Protein AF-A0A524P7J5-F1 (afdb_monomer)

Mean predicted aligned error: 4.95 Å

Sequence (327 aa):
MDSFTHIVVGIIVYGLIPVVKDPLLFYFAVFMASLPDLDVLLSPLQKKYHSYYLTHRGGSHSIVIGIPIAALFALPLWIFSHYNFLFLWGLGWSFYSLHLGLDLLTMSSIPFLYPFSHKEFKFKCERSVNVYLMVTSGLNFILFVILSALSESFFSFRWWYLVMTMLYGTYFLHRIVLKVWISKRLTPTQQFLPDLVPCAYGIYQNREVSHHREYSIHHKGLLFPSPLSPINQQIPMEGLEADLISIAIKRAQKYRFFQKWDAVIPYIVPLKDQNRIRVVLILCESLTPKYAYFYLGELNPESHQILYETDGFDLPSALSPSSSPNH

Secondary structure (DSSP, 8-state):
--HHHHHHHHHHHHHT-TT---HHHHHHHHHHHHGGGGGGGGHHHHHHH--GGGSTTSGGG-HHHHHHHHHHHHHHHHHHSSS-HHHHHHHHHHHHHHHHHHHHTBSS-B-TTTTT----B---SB-SS-HHHHHHHHHHHHHHHHHHHHSS-TTTTHHHHHHHHHHHHHHHHHHHHHHHHHHTT--TTEEEEE-SSTTEEEEEEEEEETTEEEEEEEEEESSS--SSPPEEEEEESSSHHHHHHHHHHHHHTTSTTTTT---EEEEEEEETTTTEEEEEEEEGGG--SS---EEEEEE-TTT--EEEEEEESS--GGG-GGG----

pLDDT: mean 92.12, std 9.86, range [36.53, 98.62]

Radius of gyration: 23.25 Å; Cα contacts (8 Å, |Δi|>4): 521; chains: 1; bounding box: 59×40×77 Å

Solvent-accessible surface area (backbone atoms only — not comparable to full-atom values): 17517 Å² total; per-residue (Å²): 84,45,68,44,43,33,34,44,52,29,50,32,60,51,66,64,43,89,87,61,92,49,69,70,59,49,53,48,30,30,47,30,14,38,48,49,68,56,36,58,78,37,42,68,56,19,70,74,65,72,39,64,57,41,36,71,56,23,44,60,36,9,59,60,45,33,52,61,52,17,43,62,63,19,48,62,53,29,76,78,44,92,56,57,51,68,57,43,21,51,46,24,32,51,25,33,42,50,33,47,56,54,30,34,36,9,48,43,56,26,21,43,53,27,92,86,33,83,63,61,43,55,62,42,35,33,42,40,72,32,66,57,55,37,51,53,23,43,52,51,45,52,50,49,52,54,51,45,73,75,38,99,47,80,74,75,49,52,66,56,32,52,52,48,46,53,50,55,48,50,50,54,49,49,29,46,50,50,44,56,60,49,54,76,71,49,54,96,48,41,44,76,37,45,40,72,50,88,61,31,32,31,42,36,36,55,43,84,52,100,63,29,35,39,32,36,39,42,51,44,34,80,86,48,83,46,89,51,76,68,49,75,42,78,42,49,67,65,60,71,69,30,52,54,49,52,53,46,54,66,55,40,49,75,40,79,64,54,62,56,54,84,57,66,44,72,44,80,46,79,44,93,87,67,76,34,38,34,39,37,37,36,36,56,89,50,58,54,94,82,32,28,37,35,38,42,35,32,26,32,78,86,76,70,44,74,78,45,77,53,70,48,51,76,59,58,78,91,71,48,82,87,68,64,75,87,123

Nearest PDB structures (foldseek):
  8chv-assembly1_C  TM=2.803E-01  e=5.790E-01  Homo sapiens
  2ret-assembly1_C  TM=4.103E-01  e=5.069E+00  Vibrio vulnificus
  7ktp-assembly1_D  TM=2.698E-01  e=3.939E+00  Homo sapiens

Structure (mmCIF, N/CA/C/O backbone):
data_AF-A0A524P7J5-F1
#
_entry.id   AF-A0A524P7J5-F1
#
loop_
_atom_site.group_PDB
_atom_site.id
_atom_site.type_symbol
_atom_site.label_atom_id
_atom_site.label_alt_id
_atom_site.label_comp_id
_atom_site.label_asym_id
_atom_site.label_entity_id
_atom_site.label_seq_id
_atom_site.pdbx_PDB_ins_code
_atom_site.Cartn_x
_atom_site.Cartn_y
_atom_site.Cartn_z
_atom_site.occupancy
_atom_site.B_iso_or_equiv
_atom_site.auth_seq_id
_atom_site.auth_comp_id
_atom_site.auth_asym_id
_atom_site.auth_atom_id
_atom_site.pdbx_PDB_model_num
ATOM 1 N N . MET A 1 1 ? 2.017 0.425 -3.060 1.00 92.81 1 MET A N 1
ATOM 2 C CA . MET A 1 1 ? 3.267 0.467 -2.283 1.00 92.81 1 MET A CA 1
ATOM 3 C C . MET A 1 1 ? 3.716 1.920 -2.327 1.00 92.81 1 MET A C 1
ATOM 5 O O . MET A 1 1 ? 2.888 2.766 -2.664 1.00 92.81 1 MET A O 1
ATOM 9 N N . ASP A 1 2 ? 4.935 2.265 -1.930 1.00 93.88 2 ASP A N 1
ATOM 10 C CA . ASP A 1 2 ? 5.477 3.583 -2.261 1.00 93.88 2 ASP A CA 1
ATOM 11 C C . ASP A 1 2 ? 6.031 3.590 -3.697 1.00 93.88 2 ASP A C 1
ATOM 13 O O . ASP A 1 2 ? 6.503 2.568 -4.204 1.00 93.88 2 ASP A O 1
ATOM 17 N N . SER A 1 3 ? 5.998 4.755 -4.342 1.00 95.00 3 SER A N 1
ATOM 18 C CA . SER A 1 3 ? 6.401 4.905 -5.742 1.00 95.00 3 SER A CA 1
ATOM 19 C C . SER A 1 3 ? 7.885 4.606 -5.984 1.00 95.00 3 SER A C 1
ATOM 21 O O . SER A 1 3 ? 8.228 4.102 -7.053 1.00 95.00 3 SER A O 1
ATOM 23 N N . PHE A 1 4 ? 8.776 4.839 -5.006 1.00 95.75 4 PHE A N 1
ATOM 24 C CA . PHE A 1 4 ? 10.199 4.510 -5.164 1.00 95.75 4 PHE A CA 1
ATOM 25 C C . PHE A 1 4 ? 10.409 3.009 -5.301 1.00 95.75 4 PHE A C 1
ATOM 27 O O . PHE A 1 4 ? 11.183 2.577 -6.153 1.00 95.75 4 PHE A O 1
ATOM 34 N N . THR A 1 5 ? 9.695 2.207 -4.514 1.00 97.31 5 THR A N 1
ATOM 35 C CA . THR A 1 5 ? 9.780 0.751 -4.628 1.00 97.31 5 THR A CA 1
ATOM 36 C C . THR A 1 5 ? 9.292 0.257 -5.985 1.00 97.31 5 THR A C 1
ATOM 38 O O . THR A 1 5 ? 9.959 -0.577 -6.597 1.00 97.31 5 THR A O 1
ATOM 41 N N . HIS A 1 6 ? 8.189 0.801 -6.509 1.00 97.56 6 HIS A N 1
ATOM 42 C CA . HIS A 1 6 ? 7.717 0.456 -7.856 1.00 97.56 6 HIS A CA 1
ATOM 43 C C . HIS A 1 6 ? 8.762 0.783 -8.933 1.00 97.56 6 HIS A C 1
ATOM 45 O O . HIS A 1 6 ? 9.054 -0.064 -9.780 1.00 97.56 6 HIS A O 1
ATOM 51 N N . ILE A 1 7 ? 9.374 1.970 -8.861 1.00 97.25 7 ILE A N 1
ATOM 52 C CA . ILE A 1 7 ? 10.440 2.394 -9.780 1.00 97.25 7 ILE A CA 1
ATOM 53 C C . ILE A 1 7 ? 11.632 1.438 -9.690 1.00 97.25 7 ILE A C 1
ATOM 55 O O . ILE A 1 7 ? 12.055 0.899 -10.709 1.00 97.25 7 ILE A O 1
ATOM 59 N N . VAL A 1 8 ? 12.157 1.184 -8.489 1.00 97.31 8 VAL A N 1
ATOM 60 C CA . VAL A 1 8 ? 13.347 0.340 -8.291 1.00 97.31 8 VAL A CA 1
ATOM 61 C C . VAL A 1 8 ? 13.102 -1.094 -8.747 1.00 97.31 8 VAL A C 1
ATOM 63 O O . VAL A 1 8 ? 13.943 -1.655 -9.447 1.00 97.31 8 VAL A O 1
ATOM 66 N N . VAL A 1 9 ? 11.951 -1.686 -8.422 1.00 97.75 9 VAL A N 1
ATOM 67 C CA . VAL A 1 9 ? 11.612 -3.035 -8.900 1.00 97.75 9 VAL A CA 1
ATOM 68 C C . VAL A 1 9 ? 11.478 -3.052 -10.424 1.00 97.75 9 VAL A C 1
ATOM 70 O O . VAL A 1 9 ? 11.974 -3.983 -11.053 1.00 97.75 9 VAL A O 1
ATOM 73 N N . GLY A 1 10 ? 10.912 -2.007 -11.038 1.00 97.19 10 GLY A N 1
ATOM 74 C CA . GLY A 1 10 ? 10.929 -1.837 -12.492 1.00 97.19 10 GLY A CA 1
ATOM 75 C C . GLY A 1 10 ? 12.354 -1.821 -13.059 1.00 97.19 10 GLY A C 1
ATOM 76 O O . GLY A 1 10 ? 12.682 -2.608 -13.944 1.00 97.19 10 GLY A O 1
ATOM 77 N N . ILE A 1 11 ? 13.244 -0.999 -12.499 1.00 95.81 11 ILE A N 1
ATOM 78 C CA . ILE A 1 11 ? 14.655 -0.928 -12.912 1.00 95.81 11 ILE A CA 1
ATOM 79 C C . ILE A 1 11 ? 15.316 -2.310 -12.856 1.00 95.81 11 ILE A C 1
ATOM 81 O O . ILE A 1 11 ? 15.967 -2.728 -13.814 1.00 95.81 11 ILE A O 1
AT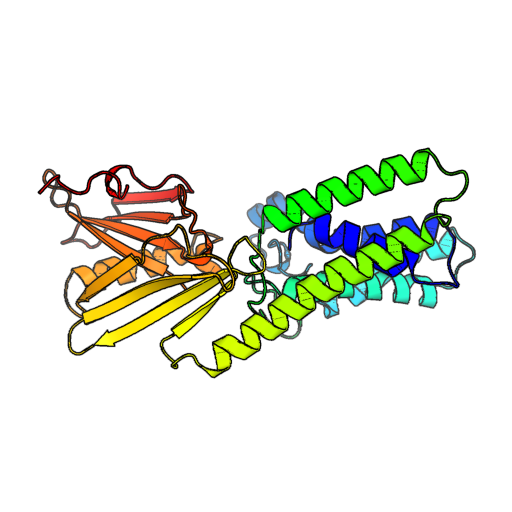OM 85 N N . ILE A 1 12 ? 15.122 -3.031 -11.749 1.00 95.56 12 ILE A N 1
ATOM 86 C CA . ILE A 1 12 ? 15.691 -4.363 -11.531 1.00 95.56 12 ILE A CA 1
ATOM 87 C C . ILE A 1 12 ? 15.160 -5.357 -12.565 1.00 95.56 12 ILE A C 1
ATOM 89 O O . ILE A 1 12 ? 15.951 -6.027 -13.229 1.00 95.56 12 ILE A O 1
ATOM 93 N N . VAL A 1 13 ? 13.835 -5.446 -12.722 1.00 95.31 13 VAL A N 1
ATOM 94 C CA . VAL A 1 13 ? 13.199 -6.399 -13.642 1.00 95.31 13 VAL A CA 1
ATOM 95 C C . VAL A 1 13 ? 13.636 -6.131 -15.078 1.00 95.31 13 VAL A C 1
ATOM 97 O O . VAL A 1 13 ? 13.975 -7.077 -15.782 1.00 95.31 13 VAL A O 1
ATOM 100 N N . TYR A 1 14 ? 13.701 -4.866 -15.502 1.00 94.88 14 TYR A N 1
ATOM 101 C CA . TYR A 1 14 ? 14.182 -4.524 -16.839 1.00 94.88 14 TYR A CA 1
ATOM 102 C C . TYR A 1 14 ? 15.662 -4.877 -17.021 1.00 94.88 14 TYR A C 1
ATOM 104 O O . TYR A 1 14 ? 16.027 -5.497 -18.016 1.00 94.88 14 TYR A O 1
ATOM 112 N N . GLY A 1 15 ? 16.514 -4.532 -16.050 1.00 91.50 15 GLY A N 1
ATOM 113 C CA . GLY A 1 15 ? 17.955 -4.802 -16.100 1.00 91.50 15 GLY A CA 1
ATOM 114 C C . GLY A 1 15 ? 18.314 -6.291 -16.177 1.00 91.50 15 GLY A C 1
ATOM 115 O O . GLY A 1 15 ? 19.411 -6.640 -16.619 1.00 91.50 15 GLY A O 1
ATOM 116 N N . LEU A 1 16 ? 17.393 -7.177 -15.785 1.00 90.00 16 LEU A N 1
ATOM 117 C CA . LEU A 1 16 ? 17.530 -8.626 -15.928 1.00 90.00 16 LEU A CA 1
ATOM 118 C C . LEU A 1 16 ? 17.148 -9.160 -17.314 1.00 90.00 16 LEU A C 1
ATOM 120 O O . LEU A 1 16 ? 17.477 -10.311 -17.603 1.00 90.00 16 LEU A O 1
ATOM 124 N N . ILE A 1 17 ? 16.484 -8.376 -18.170 1.00 90.00 17 ILE A N 1
ATOM 125 C CA . ILE A 1 17 ? 16.096 -8.800 -19.520 1.00 90.00 17 ILE A CA 1
ATOM 126 C C . ILE A 1 17 ? 17.354 -8.785 -20.408 1.00 90.00 17 ILE A C 1
ATOM 128 O O . ILE A 1 17 ? 17.845 -7.718 -20.774 1.00 90.00 17 ILE A O 1
ATOM 132 N N . PRO A 1 18 ? 17.901 -9.951 -20.801 1.00 75.94 18 PRO A N 1
ATOM 133 C CA . PRO A 1 18 ? 19.219 -10.013 -21.437 1.00 75.94 18 PRO A CA 1
ATOM 134 C C . PRO A 1 18 ? 19.224 -9.481 -22.876 1.00 75.94 18 PRO A C 1
ATOM 136 O O . PRO A 1 18 ? 20.284 -9.140 -23.398 1.00 75.94 18 PRO A O 1
ATOM 139 N N . VAL A 1 19 ? 18.052 -9.429 -23.512 1.00 68.44 19 VAL A N 1
ATOM 140 C CA . VAL A 1 19 ? 17.885 -9.163 -24.948 1.00 68.44 19 VAL A CA 1
ATOM 141 C C . VAL A 1 19 ? 17.764 -7.666 -25.253 1.00 68.44 19 VAL A C 1
ATOM 143 O O . VAL A 1 19 ? 17.952 -7.257 -26.393 1.00 68.44 19 VAL A O 1
ATOM 146 N N . VAL A 1 20 ? 17.478 -6.828 -24.252 1.00 70.31 20 VAL A N 1
ATOM 147 C CA . VAL A 1 20 ? 17.031 -5.452 -24.486 1.00 70.31 20 VAL A CA 1
ATOM 148 C C . VAL A 1 20 ? 17.901 -4.473 -23.706 1.00 70.31 20 VAL A C 1
ATOM 150 O O . VAL A 1 20 ? 17.670 -4.195 -22.533 1.00 70.31 20 VAL A O 1
ATOM 153 N N . LYS A 1 21 ? 18.935 -3.956 -24.374 1.00 81.06 21 LYS A N 1
ATOM 154 C CA . LYS A 1 21 ? 19.868 -2.970 -23.814 1.00 81.06 21 LYS A CA 1
ATOM 155 C C . LYS A 1 21 ? 19.714 -1.588 -24.451 1.00 81.06 21 LYS A C 1
ATOM 157 O O . LYS A 1 21 ? 20.699 -0.941 -24.791 1.00 81.06 21 LYS A O 1
ATOM 162 N N . ASP A 1 22 ? 18.471 -1.152 -24.630 1.00 89.88 22 ASP A N 1
ATOM 163 C CA . ASP A 1 22 ? 18.150 0.165 -25.181 1.00 89.88 22 ASP A CA 1
ATOM 164 C C . ASP A 1 22 ? 17.658 1.114 -24.065 1.00 89.88 22 ASP A C 1
ATOM 166 O O . ASP A 1 22 ? 16.745 0.737 -23.315 1.00 89.88 22 ASP A O 1
ATOM 170 N N . PRO A 1 23 ? 18.237 2.324 -23.925 1.00 91.12 23 PRO A N 1
ATOM 171 C CA . PRO A 1 23 ? 17.775 3.339 -22.977 1.00 91.12 23 PRO A CA 1
ATOM 172 C C . PRO A 1 23 ? 16.308 3.760 -23.156 1.00 91.12 23 PRO A C 1
ATOM 174 O O . PRO A 1 23 ? 15.609 3.945 -22.164 1.00 91.12 23 PRO A O 1
ATOM 177 N N . LEU A 1 24 ? 15.810 3.883 -24.391 1.00 94.19 24 LEU A N 1
ATOM 178 C CA . LEU A 1 24 ? 14.419 4.244 -24.685 1.00 94.19 24 LEU A CA 1
ATOM 179 C C . LEU A 1 24 ? 13.453 3.241 -24.054 1.00 94.19 24 LEU A C 1
ATOM 181 O O . LEU A 1 24 ? 12.499 3.621 -23.377 1.00 94.19 24 LEU A O 1
ATOM 185 N N . LEU A 1 25 ? 13.730 1.954 -24.256 1.00 95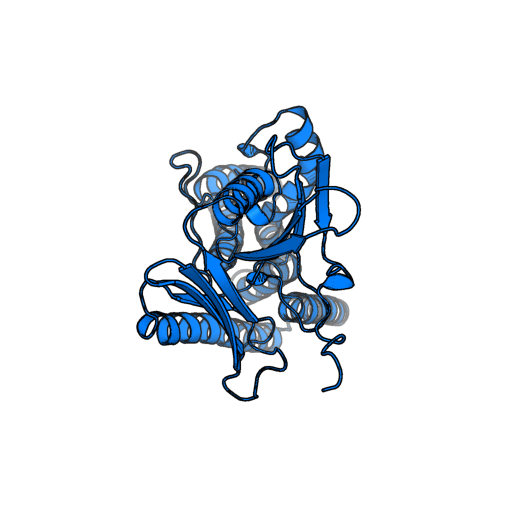.88 25 LEU A N 1
ATOM 186 C CA . LEU A 1 25 ? 12.921 0.863 -23.727 1.00 95.88 25 LEU A CA 1
ATOM 187 C C . LEU A 1 25 ? 13.034 0.758 -22.202 1.00 95.88 25 LEU A C 1
ATOM 189 O O . LEU A 1 25 ? 12.035 0.467 -21.545 1.00 95.88 25 LEU A O 1
ATOM 193 N N . PHE A 1 26 ? 14.205 1.071 -21.637 1.00 94.75 26 PHE A N 1
ATOM 194 C CA . PHE A 1 26 ? 14.391 1.168 -20.190 1.00 94.75 26 PHE A CA 1
ATOM 195 C C . PHE A 1 26 ? 13.498 2.261 -19.592 1.00 94.75 26 PHE A C 1
ATOM 197 O O . PHE A 1 26 ? 12.714 1.991 -18.681 1.00 94.75 26 PHE A O 1
ATOM 204 N N . TYR A 1 27 ? 13.583 3.488 -20.116 1.00 95.69 27 TYR A N 1
ATOM 205 C CA . TYR A 1 27 ? 12.796 4.609 -19.604 1.00 95.69 27 TYR A CA 1
ATOM 206 C C . TYR A 1 27 ? 11.304 4.367 -19.780 1.00 95.69 27 TYR A C 1
ATOM 208 O O . TYR A 1 27 ? 10.533 4.648 -18.866 1.00 95.69 27 TYR A O 1
ATOM 216 N N . PHE A 1 28 ? 10.898 3.792 -20.912 1.00 97.50 28 PHE A N 1
ATOM 217 C CA . PHE A 1 28 ? 9.514 3.404 -21.139 1.00 97.50 28 PHE A CA 1
ATOM 218 C C . PHE A 1 28 ? 9.032 2.367 -20.116 1.00 97.50 28 PHE A C 1
ATOM 220 O O . PHE A 1 28 ? 7.978 2.551 -19.515 1.00 97.50 28 PHE A O 1
ATOM 227 N N . ALA A 1 29 ? 9.809 1.314 -19.854 1.00 97.25 29 ALA A N 1
ATOM 228 C CA . ALA A 1 29 ? 9.457 0.287 -18.879 1.00 97.25 29 ALA A CA 1
ATOM 229 C C . ALA A 1 29 ? 9.329 0.857 -17.454 1.00 97.25 29 ALA A C 1
ATOM 231 O O . ALA A 1 29 ? 8.325 0.627 -16.778 1.00 97.25 29 ALA A O 1
ATOM 232 N N . VAL A 1 30 ? 10.302 1.661 -17.009 1.00 96.88 30 VAL A N 1
ATOM 233 C CA . VAL A 1 30 ? 10.263 2.316 -15.689 1.00 96.88 30 VAL A CA 1
ATOM 234 C C . VAL A 1 30 ? 9.099 3.297 -15.588 1.00 96.88 30 VAL A C 1
ATOM 236 O O . VAL A 1 30 ? 8.383 3.294 -14.586 1.00 96.88 30 VAL A O 1
ATOM 239 N N . PHE A 1 31 ? 8.858 4.090 -16.635 1.00 98.00 31 PHE A N 1
ATOM 240 C CA . PHE A 1 31 ? 7.704 4.980 -16.708 1.00 98.00 31 PHE A CA 1
ATOM 241 C C . PHE A 1 31 ? 6.404 4.192 -16.541 1.00 98.00 31 PHE A C 1
ATOM 243 O O . PHE A 1 31 ? 5.621 4.505 -15.647 1.00 98.00 31 PHE A O 1
ATOM 250 N N . MET A 1 32 ? 6.214 3.113 -17.303 1.00 98.38 32 MET A N 1
ATOM 251 C CA . MET A 1 32 ? 5.015 2.272 -17.232 1.00 98.38 32 MET A CA 1
ATOM 252 C C . MET A 1 32 ? 4.834 1.583 -15.871 1.00 98.38 32 MET A C 1
ATOM 254 O O . MET A 1 32 ? 3.697 1.431 -15.430 1.00 98.38 32 MET A O 1
ATOM 258 N N . ALA A 1 33 ? 5.917 1.235 -15.166 1.00 97.94 33 ALA A N 1
ATOM 259 C CA . ALA A 1 33 ? 5.856 0.727 -13.789 1.00 97.94 33 ALA A CA 1
ATOM 260 C C . ALA A 1 33 ? 5.522 1.798 -12.736 1.00 97.94 33 ALA A C 1
ATOM 262 O O . ALA A 1 33 ? 5.095 1.461 -11.635 1.00 97.94 33 ALA A O 1
ATOM 263 N N . SER A 1 34 ? 5.705 3.082 -13.043 1.00 97.56 34 SER A N 1
ATOM 264 C CA . SER A 1 34 ? 5.349 4.198 -12.150 1.00 97.56 34 SER A CA 1
ATOM 265 C C . SER A 1 34 ? 4.013 4.860 -12.504 1.00 97.56 34 SER A C 1
ATOM 267 O O . SER A 1 34 ? 3.408 5.526 -11.668 1.00 97.56 34 SER A O 1
ATOM 269 N N . LEU A 1 35 ? 3.539 4.660 -13.736 1.00 97.81 35 LEU A N 1
ATOM 270 C CA . LEU A 1 35 ? 2.394 5.353 -14.316 1.00 97.81 35 LEU A CA 1
ATOM 271 C C . LEU A 1 35 ? 1.099 5.253 -13.487 1.00 97.81 35 LEU A C 1
ATOM 273 O O . LEU A 1 35 ? 0.429 6.281 -13.376 1.00 97.81 35 LEU A O 1
ATOM 277 N N . PRO A 1 36 ? 0.725 4.100 -12.888 1.00 97.75 36 PRO A N 1
ATOM 278 C CA . PRO A 1 36 ? -0.490 4.016 -12.074 1.00 97.75 36 PRO A CA 1
ATOM 279 C C . PRO A 1 36 ? -0.551 5.041 -10.937 1.00 97.75 36 PRO A C 1
ATOM 281 O O . PRO A 1 36 ? -1.605 5.637 -10.732 1.00 97.75 36 PRO A O 1
ATOM 284 N N . ASP A 1 37 ? 0.573 5.302 -10.261 1.00 96.56 37 ASP A N 1
ATOM 285 C CA . ASP A 1 37 ? 0.668 6.233 -9.125 1.00 96.56 37 ASP A CA 1
ATOM 286 C C . ASP A 1 37 ? 0.569 7.712 -9.541 1.00 96.56 37 ASP A C 1
ATOM 288 O O . ASP A 1 37 ? 0.296 8.581 -8.707 1.00 96.56 37 ASP A O 1
ATOM 292 N N . LEU A 1 38 ? 0.768 8.029 -10.827 1.00 96.12 38 LEU A N 1
ATOM 293 C CA . LEU A 1 38 ? 0.600 9.395 -11.340 1.00 96.12 38 LEU A CA 1
ATOM 294 C C . LEU A 1 38 ? -0.871 9.839 -11.349 1.00 96.12 38 LEU A C 1
ATOM 296 O O . LEU A 1 38 ? -1.157 11.025 -11.528 1.00 96.12 38 LEU A O 1
ATOM 300 N N . ASP A 1 39 ? -1.809 8.927 -11.084 1.00 94.81 39 ASP A N 1
ATOM 301 C CA . ASP A 1 39 ? -3.222 9.233 -10.851 1.00 94.81 39 ASP A CA 1
ATOM 302 C C . ASP A 1 39 ? -3.451 10.193 -9.666 1.00 94.81 39 ASP A C 1
ATOM 304 O O . ASP A 1 39 ? -4.479 10.870 -9.611 1.00 94.81 39 ASP A O 1
ATOM 308 N N . VAL A 1 40 ? -2.481 10.339 -8.755 1.00 92.81 40 VAL A N 1
ATOM 309 C CA . VAL A 1 40 ? -2.526 11.329 -7.671 1.00 92.81 40 VAL A CA 1
ATOM 310 C C . VAL A 1 40 ? -2.637 12.754 -8.217 1.00 92.81 40 VAL A C 1
ATOM 312 O O . VAL A 1 40 ? -3.313 13.597 -7.619 1.00 92.81 40 VAL A O 1
ATOM 315 N N . LEU A 1 41 ? -2.056 13.012 -9.394 1.00 94.31 41 LEU A N 1
ATOM 316 C CA . LEU A 1 41 ? -2.144 14.295 -10.093 1.00 94.31 41 LEU A CA 1
ATOM 317 C C . LEU A 1 41 ? -3.562 14.572 -10.614 1.00 94.31 41 LEU A C 1
ATOM 319 O O . LEU A 1 41 ? -3.915 15.723 -10.858 1.00 94.31 41 LEU A O 1
ATOM 323 N N . LEU A 1 42 ? -4.403 13.539 -10.729 1.00 93.44 42 LEU A N 1
ATOM 324 C CA . LEU A 1 42 ? -5.806 13.649 -11.133 1.00 93.44 42 LEU A CA 1
ATOM 325 C C . LEU A 1 42 ? -6.743 13.958 -9.952 1.00 93.44 42 LEU A C 1
ATOM 327 O O . LEU A 1 42 ? -7.936 14.174 -10.164 1.00 93.44 42 LEU A O 1
ATOM 331 N N . SER A 1 43 ? -6.227 14.052 -8.720 1.00 90.31 43 SER A N 1
ATOM 332 C CA . SER A 1 43 ? -7.005 14.387 -7.515 1.00 90.31 43 SER A CA 1
ATOM 333 C C . SER A 1 43 ? -7.866 15.663 -7.648 1.00 90.31 43 SER A C 1
ATOM 335 O O . SER A 1 43 ? -9.037 15.632 -7.259 1.00 90.31 43 SER A O 1
ATOM 337 N N . PRO A 1 44 ? -7.398 16.775 -8.258 1.00 92.56 44 PRO A N 1
ATOM 338 C CA . PRO A 1 44 ? -8.250 17.946 -8.490 1.00 92.56 44 PRO A CA 1
ATOM 339 C C . PRO A 1 44 ? -9.456 17.646 -9.394 1.00 92.56 44 PRO A C 1
ATOM 341 O O . PRO A 1 44 ? -10.562 18.127 -9.141 1.00 92.56 44 PRO A O 1
ATOM 344 N N . LEU A 1 45 ? -9.268 16.813 -10.423 1.00 93.12 45 LEU A N 1
ATOM 345 C CA . LEU A 1 45 ? -10.345 16.394 -11.322 1.00 93.12 45 LEU A CA 1
ATOM 346 C C . LEU A 1 45 ? -11.311 15.441 -10.616 1.00 93.12 45 LEU A C 1
ATOM 348 O O . LEU A 1 45 ? -12.524 15.569 -10.777 1.00 93.12 45 LEU A O 1
ATOM 352 N N . GLN A 1 46 ? -10.795 14.533 -9.786 1.00 92.44 46 GLN A N 1
ATOM 353 C CA . GLN A 1 46 ? -11.614 13.658 -8.950 1.00 92.44 46 GLN A CA 1
ATOM 354 C C . GLN A 1 46 ? -12.536 14.453 -8.025 1.00 92.44 46 GLN A C 1
ATOM 356 O O . GLN A 1 46 ? -13.721 14.134 -7.940 1.00 92.44 46 GLN A O 1
ATOM 361 N N . LYS A 1 47 ? -12.030 15.516 -7.388 1.00 89.56 47 LYS A N 1
ATOM 362 C CA . LYS A 1 47 ? -12.843 16.412 -6.551 1.00 89.56 47 LYS A CA 1
ATOM 363 C C . LYS A 1 47 ? -13.916 17.149 -7.351 1.00 89.56 47 LYS A C 1
ATOM 365 O O . LYS A 1 47 ? -15.024 17.295 -6.857 1.00 89.56 47 LYS A O 1
ATOM 370 N N . LYS A 1 48 ? -13.603 17.588 -8.576 1.00 94.50 48 LYS A N 1
ATOM 371 C CA . LYS A 1 48 ? -14.547 18.312 -9.445 1.00 94.50 48 LYS A CA 1
ATOM 372 C C . LYS A 1 48 ? -15.686 17.426 -9.958 1.00 94.50 48 LYS A C 1
ATOM 374 O O . LYS A 1 48 ? -16.820 17.883 -10.029 1.00 94.50 48 LYS A O 1
ATOM 379 N N . TYR A 1 49 ? -15.380 16.193 -10.359 1.00 93.81 49 TYR A N 1
ATOM 380 C CA . TYR A 1 49 ? -16.339 15.313 -11.042 1.00 93.81 49 TYR A CA 1
ATOM 381 C C . TYR A 1 49 ? -16.914 14.202 -10.159 1.00 93.81 49 TYR A C 1
ATOM 383 O O . TYR A 1 49 ? -17.764 13.451 -10.626 1.00 93.81 49 TYR A O 1
ATOM 391 N N . HIS A 1 50 ? -16.442 14.053 -8.916 1.00 89.75 50 HIS A N 1
ATOM 392 C CA . HIS A 1 50 ? -16.854 12.994 -7.984 1.00 89.75 50 HIS A CA 1
ATOM 393 C C . HIS A 1 50 ? -16.794 11.574 -8.583 1.00 89.75 50 HIS A C 1
ATOM 395 O O . HIS A 1 50 ? -17.568 10.691 -8.219 1.00 89.75 50 HIS A O 1
ATOM 401 N N . SER A 1 51 ? -15.865 11.340 -9.513 1.00 89.56 51 SER A N 1
ATOM 402 C CA . SER A 1 51 ? -15.769 10.077 -10.244 1.00 89.56 51 SER A CA 1
ATOM 403 C C . SER A 1 51 ? -14.886 9.071 -9.510 1.00 89.56 51 SER A C 1
ATOM 405 O O . SER A 1 51 ? -13.721 9.363 -9.231 1.00 89.56 51 SER A O 1
ATOM 407 N N . TYR A 1 52 ? -15.408 7.861 -9.271 1.00 86.44 52 TYR A N 1
ATOM 408 C CA . TYR A 1 52 ? -14.631 6.732 -8.739 1.00 86.44 52 TYR A CA 1
ATOM 409 C C . TYR A 1 52 ? -13.438 6.383 -9.638 1.00 86.44 52 TYR A C 1
ATOM 411 O O . TYR A 1 52 ? -12.361 6.071 -9.140 1.00 86.44 52 TYR A O 1
ATOM 419 N N . TYR A 1 53 ? -13.591 6.511 -10.959 1.00 90.81 53 TYR A N 1
ATOM 420 C CA . TYR A 1 53 ? -12.523 6.222 -11.919 1.00 90.81 53 TYR A CA 1
ATOM 421 C C . TYR A 1 53 ? -11.260 7.057 -11.664 1.00 90.81 53 TYR A C 1
ATOM 423 O O . TYR A 1 53 ? -10.151 6.543 -11.771 1.00 90.81 53 TYR A O 1
ATOM 431 N N . LEU A 1 54 ? -11.448 8.324 -11.282 1.00 91.31 54 LEU A N 1
ATOM 432 C CA . LEU A 1 54 ? -10.377 9.289 -11.024 1.00 91.31 54 LEU A CA 1
ATOM 433 C C . LEU A 1 54 ? -9.852 9.231 -9.583 1.00 91.31 54 LEU A C 1
ATOM 435 O O . LEU A 1 54 ? -8.962 9.999 -9.223 1.00 91.31 54 LEU A O 1
ATOM 439 N N . THR A 1 55 ? -10.413 8.368 -8.731 1.00 89.00 55 THR A N 1
ATOM 440 C CA . THR A 1 55 ? -9.871 8.182 -7.383 1.00 89.00 55 THR A CA 1
ATOM 441 C C . THR A 1 55 ? -8.497 7.544 -7.470 1.00 89.00 55 THR A C 1
ATOM 443 O O . THR A 1 55 ? -8.263 6.664 -8.295 1.00 89.00 55 THR A O 1
ATOM 446 N N . HIS A 1 56 ? -7.575 7.990 -6.616 1.00 90.38 56 HIS A N 1
ATOM 447 C CA . HIS A 1 56 ? -6.270 7.351 -6.528 1.00 90.38 56 HIS A CA 1
ATOM 448 C C . HIS A 1 56 ? -6.449 5.893 -6.088 1.00 90.38 56 HIS A C 1
ATOM 450 O O . HIS A 1 56 ? -7.078 5.636 -5.048 1.00 90.38 56 HIS A O 1
ATOM 456 N N . ARG A 1 57 ? -5.873 4.960 -6.852 1.00 88.00 57 ARG A N 1
ATOM 457 C CA . ARG A 1 57 ? -6.143 3.508 -6.776 1.00 88.00 57 ARG A CA 1
ATOM 458 C C . ARG A 1 57 ? -7.519 3.069 -7.271 1.00 88.00 57 ARG A C 1
ATOM 460 O O . ARG A 1 57 ? -7.981 1.999 -6.896 1.00 88.00 57 ARG A O 1
ATOM 467 N N . GLY A 1 58 ? -8.165 3.888 -8.096 1.00 91.44 58 GLY A N 1
ATOM 468 C CA . GLY A 1 58 ? -9.389 3.569 -8.824 1.00 91.44 58 GLY A CA 1
ATOM 469 C C . GLY A 1 58 ? -9.078 2.896 -10.162 1.00 91.44 58 GLY A C 1
ATOM 470 O O . GLY A 1 58 ? -8.472 1.827 -10.208 1.00 91.44 58 GLY A O 1
ATOM 471 N N . GLY A 1 59 ? -9.475 3.527 -11.273 1.00 94.38 59 GLY A N 1
ATOM 472 C CA . GLY A 1 59 ? -9.329 2.947 -12.616 1.00 94.38 59 GLY A CA 1
ATOM 473 C C . GLY A 1 59 ? -7.876 2.701 -13.040 1.00 94.38 59 GLY A C 1
ATOM 474 O O . GLY A 1 59 ? -7.587 1.705 -13.696 1.00 94.38 59 GLY A O 1
ATOM 475 N N . SER A 1 60 ? -6.959 3.561 -12.600 1.00 96.56 60 SER A N 1
ATOM 476 C CA . SER A 1 60 ? -5.503 3.442 -12.783 1.00 96.56 60 SER A CA 1
ATOM 477 C C . SER A 1 60 ? -4.890 2.188 -12.154 1.00 96.56 60 SER A C 1
ATOM 479 O O . SER A 1 60 ? -3.758 1.853 -12.473 1.00 96.56 60 SER A O 1
ATOM 481 N N . HIS A 1 61 ? -5.593 1.511 -11.241 1.00 96.81 61 HIS A N 1
ATOM 482 C CA . HIS A 1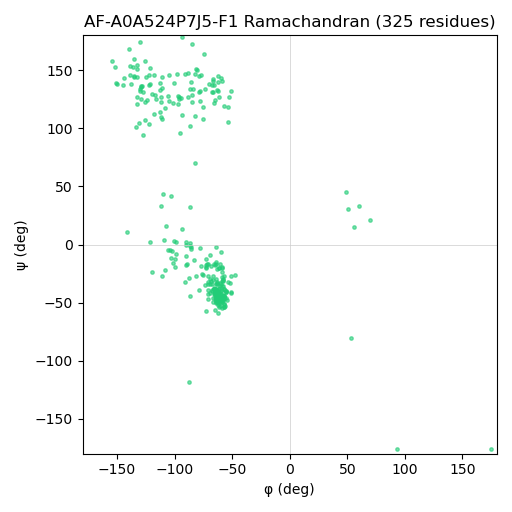 61 ? -5.097 0.308 -10.569 1.00 96.81 61 HIS A CA 1
ATOM 483 C C . HIS A 1 61 ? -5.871 -0.949 -10.987 1.00 96.81 61 HIS A C 1
ATOM 485 O O . HIS A 1 61 ? -6.057 -1.889 -10.210 1.00 96.81 61 HIS A O 1
ATOM 491 N N . SER A 1 62 ? -6.310 -0.963 -12.246 1.00 97.50 62 SER A N 1
ATOM 492 C CA . SER A 1 62 ? -6.923 -2.114 -12.898 1.00 97.50 62 SER A CA 1
ATOM 493 C C . SER A 1 62 ? -6.025 -2.683 -13.989 1.00 97.50 62 SER A C 1
ATOM 495 O O . SER A 1 62 ? -5.545 -1.960 -14.865 1.00 97.50 62 SER A O 1
ATOM 497 N N . ILE A 1 63 ? -5.883 -4.011 -14.005 1.00 97.88 63 ILE A N 1
ATOM 498 C CA . ILE A 1 63 ? -5.123 -4.700 -15.052 1.00 97.88 63 ILE A CA 1
ATOM 499 C C . ILE A 1 63 ? -5.802 -4.586 -16.421 1.00 97.88 63 ILE A C 1
ATOM 501 O O . ILE A 1 63 ? -5.126 -4.543 -17.448 1.00 97.88 63 ILE A O 1
ATOM 505 N N . VAL A 1 64 ? -7.135 -4.491 -16.432 1.00 98.00 64 VAL A N 1
ATOM 506 C CA . VAL A 1 64 ? -7.941 -4.359 -17.651 1.00 98.00 64 VAL A CA 1
ATOM 507 C C . VAL A 1 64 ? -7.747 -2.977 -18.262 1.00 98.00 64 VAL A C 1
ATOM 509 O O . VAL A 1 64 ? -7.565 -2.876 -19.469 1.00 98.00 64 VAL A O 1
ATOM 512 N N . ILE A 1 65 ? -7.734 -1.922 -17.440 1.00 97.69 65 ILE A N 1
ATOM 513 C CA . ILE A 1 65 ? -7.464 -0.545 -17.888 1.00 97.69 65 ILE A CA 1
ATOM 514 C C . ILE A 1 65 ? -5.997 -0.379 -18.316 1.00 97.69 65 ILE A C 1
ATOM 516 O O . ILE A 1 65 ? -5.703 0.37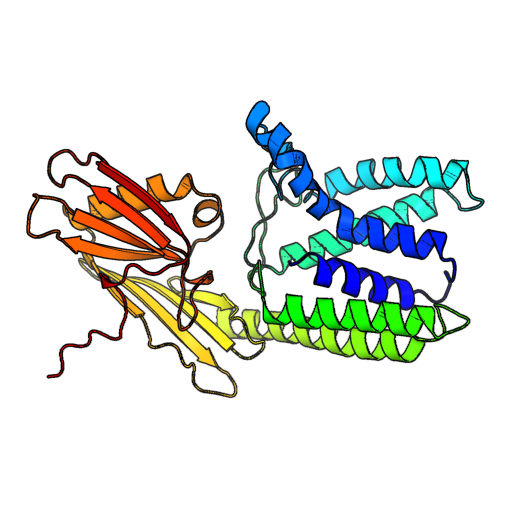5 -19.245 1.00 97.69 65 ILE A O 1
ATOM 520 N N . GLY A 1 66 ? -5.082 -1.148 -17.723 1.00 97.94 66 GLY A N 1
ATOM 521 C CA . GLY A 1 66 ? -3.685 -1.210 -18.149 1.00 97.94 66 GLY A CA 1
ATOM 522 C C . GLY A 1 66 ? -3.489 -1.623 -19.612 1.00 97.94 66 GLY A C 1
ATOM 523 O O . GLY A 1 66 ? -2.537 -1.165 -20.237 1.00 97.94 66 GLY A O 1
ATOM 524 N N . ILE A 1 67 ? -4.387 -2.434 -20.192 1.00 98.38 67 ILE A N 1
ATOM 525 C CA . ILE A 1 67 ? -4.301 -2.889 -21.595 1.00 98.38 67 ILE A CA 1
ATOM 526 C C . ILE A 1 67 ? -4.377 -1.714 -22.593 1.00 98.38 67 ILE A C 1
ATOM 528 O O . ILE A 1 67 ? -3.425 -1.540 -23.363 1.00 98.38 67 ILE A O 1
ATOM 532 N N . PRO A 1 68 ? -5.454 -0.898 -22.615 1.00 98.19 68 PRO A N 1
ATOM 533 C CA . PRO A 1 68 ? -5.539 0.251 -23.511 1.00 98.19 68 PRO A CA 1
ATOM 534 C C . PRO A 1 68 ? -4.545 1.358 -23.145 1.00 98.19 68 PRO A C 1
ATOM 536 O O . PRO A 1 68 ? -4.048 2.025 -24.048 1.00 98.19 68 PRO A O 1
ATOM 539 N N . ILE A 1 69 ? -4.197 1.539 -21.862 1.00 98.12 69 ILE A N 1
ATOM 540 C CA . ILE A 1 69 ? -3.164 2.509 -21.461 1.00 98.12 69 ILE A CA 1
ATOM 541 C C . ILE A 1 69 ? -1.802 2.123 -22.048 1.00 98.12 69 ILE A C 1
ATOM 543 O O . ILE A 1 69 ? -1.135 2.961 -22.650 1.00 98.12 69 ILE A O 1
ATOM 547 N N . ALA A 1 70 ? -1.398 0.856 -21.936 1.00 98.50 70 ALA A N 1
ATOM 548 C CA . ALA A 1 70 ? -0.154 0.388 -22.536 1.00 98.50 70 ALA A CA 1
ATOM 549 C C . ALA A 1 70 ? -0.147 0.593 -24.056 1.00 98.50 70 ALA A C 1
ATOM 551 O O . ALA A 1 70 ? 0.870 1.001 -24.607 1.00 98.50 70 ALA A O 1
ATOM 552 N N . ALA A 1 71 ? -1.280 0.369 -24.732 1.00 98.50 71 ALA A N 1
ATOM 553 C CA . ALA A 1 71 ? -1.396 0.597 -26.172 1.00 98.50 71 ALA A CA 1
ATOM 554 C C . ALA A 1 71 ? -1.253 2.087 -26.524 1.00 98.50 71 ALA A C 1
ATOM 556 O O . ALA A 1 71 ? -0.526 2.428 -27.456 1.00 98.50 71 ALA A O 1
ATOM 557 N N . LEU A 1 72 ? -1.889 2.968 -25.743 1.00 98.31 72 LEU A N 1
ATOM 558 C CA . LEU A 1 72 ? -1.823 4.420 -25.915 1.00 98.31 72 LEU A CA 1
ATOM 559 C C . LEU A 1 72 ? -0.385 4.946 -25.835 1.00 98.31 72 LEU A C 1
ATOM 561 O O . LEU A 1 72 ? 0.005 5.757 -26.671 1.00 98.31 72 LEU A O 1
ATOM 565 N N . PHE A 1 73 ? 0.409 4.479 -24.867 1.00 98.31 73 PHE A N 1
ATOM 566 C CA . PHE A 1 73 ? 1.805 4.908 -24.720 1.00 98.31 73 PHE A CA 1
ATOM 567 C C . PHE A 1 73 ? 2.775 4.171 -25.657 1.00 98.31 73 PHE A C 1
ATOM 569 O O . PHE A 1 73 ? 3.791 4.743 -26.052 1.00 98.31 73 PHE A O 1
ATOM 576 N N . ALA A 1 74 ? 2.463 2.939 -26.067 1.00 98.44 74 ALA A N 1
ATOM 577 C CA . ALA A 1 74 ? 3.251 2.209 -27.059 1.00 98.44 74 ALA A CA 1
ATOM 578 C C . ALA A 1 74 ? 3.113 2.795 -28.474 1.00 98.44 74 ALA A C 1
ATOM 580 O O . ALA A 1 74 ? 4.072 2.756 -29.238 1.00 98.44 74 ALA A O 1
ATOM 581 N N . LEU A 1 75 ? 1.949 3.353 -28.827 1.00 98.50 75 LEU A N 1
ATOM 582 C CA . LEU A 1 75 ? 1.666 3.888 -30.163 1.00 98.50 75 LEU A CA 1
ATOM 583 C C . LEU A 1 75 ? 2.653 4.980 -30.631 1.00 98.50 75 LEU A C 1
ATOM 585 O O . LEU A 1 75 ? 3.225 4.810 -31.707 1.00 98.50 75 LEU A O 1
ATOM 589 N N . PRO A 1 76 ? 2.908 6.073 -29.883 1.00 97.81 76 PRO A N 1
ATOM 590 C CA . PRO A 1 76 ? 3.874 7.083 -30.313 1.00 97.81 76 PRO A CA 1
ATOM 591 C C . PRO A 1 76 ? 5.293 6.513 -30.392 1.00 97.81 76 PRO A C 1
ATOM 593 O O . PRO A 1 76 ? 6.008 6.793 -31.348 1.00 97.81 76 PRO A O 1
ATOM 596 N N . LEU A 1 77 ? 5.693 5.663 -29.440 1.00 97.25 77 LEU A N 1
ATOM 597 C CA . LEU A 1 77 ? 7.004 5.015 -29.490 1.00 97.25 77 LEU A CA 1
ATOM 598 C C . LEU A 1 77 ? 7.147 4.126 -30.719 1.00 97.25 77 LEU A C 1
ATOM 600 O O . LEU A 1 77 ? 8.197 4.133 -31.345 1.00 97.25 77 LEU A O 1
ATOM 604 N N . TRP A 1 78 ? 6.102 3.400 -31.098 1.00 98.19 78 TRP A N 1
ATOM 605 C CA . TRP A 1 78 ? 6.096 2.598 -32.314 1.00 98.19 78 TRP A CA 1
ATOM 606 C C . TRP A 1 78 ? 6.241 3.461 -33.573 1.00 98.19 78 TRP A C 1
ATOM 608 O O . TRP A 1 78 ? 7.022 3.113 -34.449 1.00 98.19 78 TRP A O 1
ATOM 618 N N . ILE A 1 79 ? 5.547 4.602 -33.650 1.00 98.06 79 ILE A N 1
ATOM 619 C CA . ILE A 1 79 ? 5.627 5.519 -34.801 1.00 98.06 79 ILE A CA 1
ATOM 620 C C . ILE A 1 79 ? 7.032 6.126 -34.943 1.00 98.06 79 ILE A C 1
ATOM 622 O O . ILE A 1 79 ? 7.519 6.294 -36.059 1.00 98.06 79 ILE A O 1
ATOM 626 N N . PHE A 1 80 ? 7.679 6.466 -33.825 1.00 97.44 80 PHE A N 1
ATOM 627 C CA . PHE A 1 80 ? 8.963 7.181 -33.812 1.00 97.44 80 PHE A CA 1
ATOM 628 C C . PHE A 1 80 ? 10.190 6.289 -33.576 1.00 97.44 80 PHE A C 1
ATOM 630 O O . PHE A 1 80 ? 11.307 6.799 -33.495 1.00 97.44 80 PHE A O 1
ATOM 637 N N . SER A 1 81 ? 10.020 4.972 -33.461 1.00 95.38 81 SER A N 1
ATOM 638 C CA . SER A 1 81 ? 11.122 4.023 -33.276 1.00 95.38 81 SER A CA 1
ATOM 639 C C . SER A 1 81 ? 11.032 2.858 -34.259 1.00 95.38 81 SER A C 1
ATOM 641 O O . SER A 1 81 ? 10.081 2.719 -35.018 1.00 95.38 81 SER A O 1
ATOM 643 N N . HIS A 1 82 ? 12.049 2.001 -34.253 1.00 94.75 82 HIS A N 1
ATOM 644 C CA . HIS A 1 82 ? 12.112 0.806 -35.094 1.00 94.75 82 HIS A CA 1
ATOM 645 C C . HIS A 1 82 ? 11.509 -0.437 -34.411 1.00 94.75 82 HIS A C 1
ATOM 647 O O . HIS A 1 82 ? 11.554 -1.536 -34.966 1.00 94.75 82 HIS A O 1
ATOM 653 N N . TYR A 1 83 ? 10.977 -0.295 -33.194 1.00 96.56 83 TYR A N 1
ATOM 654 C CA . TYR A 1 83 ? 10.456 -1.412 -32.413 1.00 96.56 83 TYR A CA 1
ATOM 655 C C . TYR A 1 83 ? 9.065 -1.830 -32.873 1.00 96.56 83 TYR A C 1
ATOM 657 O O . TYR A 1 83 ? 8.237 -1.000 -33.224 1.00 96.56 83 TYR A O 1
ATOM 665 N N . ASN A 1 84 ? 8.769 -3.129 -32.827 1.00 97.06 84 ASN A N 1
ATOM 666 C CA . ASN A 1 84 ? 7.436 -3.638 -33.138 1.00 97.06 84 ASN A CA 1
ATOM 667 C C . ASN A 1 84 ? 6.396 -3.155 -32.102 1.00 97.06 84 ASN A C 1
ATOM 669 O O . ASN A 1 84 ? 6.647 -3.210 -30.897 1.00 97.06 84 ASN A O 1
ATOM 673 N N . PHE A 1 85 ? 5.207 -2.749 -32.564 1.00 98.25 85 PHE A N 1
ATOM 674 C CA . PHE A 1 85 ? 4.123 -2.289 -31.689 1.00 98.25 85 PHE A CA 1
ATOM 675 C C . PHE A 1 85 ? 3.737 -3.313 -30.613 1.00 98.25 85 PHE A C 1
ATOM 677 O O . PHE A 1 85 ? 3.624 -2.947 -29.448 1.00 98.25 85 PHE A O 1
ATOM 684 N N . LEU A 1 86 ? 3.566 -4.593 -30.971 1.00 98.25 86 LEU A N 1
ATOM 685 C CA . LEU A 1 86 ? 3.171 -5.640 -30.019 1.00 98.25 86 LEU A CA 1
ATOM 686 C C . LEU A 1 86 ? 4.234 -5.848 -28.940 1.00 98.25 86 LEU A C 1
ATOM 688 O O . LEU A 1 86 ? 3.891 -6.118 -27.792 1.00 98.25 86 LEU A O 1
ATOM 692 N N . PHE A 1 87 ? 5.510 -5.687 -29.294 1.00 96.94 87 PHE A N 1
ATOM 693 C CA . PHE A 1 87 ? 6.602 -5.736 -28.329 1.00 96.94 87 PHE A CA 1
ATOM 694 C C . PHE A 1 87 ? 6.535 -4.559 -27.345 1.00 96.94 87 PHE A C 1
ATOM 696 O O . PHE A 1 87 ? 6.556 -4.784 -26.137 1.00 96.94 87 PHE A O 1
ATOM 703 N N . LEU A 1 88 ? 6.386 -3.322 -27.834 1.00 97.81 88 LEU A N 1
ATOM 704 C CA . LEU A 1 88 ? 6.239 -2.134 -26.980 1.00 97.81 88 LEU A CA 1
ATOM 705 C C . LEU A 1 88 ? 4.989 -2.220 -26.099 1.00 97.81 88 LEU A C 1
ATOM 707 O O . LEU A 1 88 ? 5.053 -1.985 -24.896 1.00 97.81 88 LEU A O 1
ATOM 711 N N . TRP A 1 89 ? 3.856 -2.612 -26.675 1.00 98.50 89 TRP A N 1
ATOM 712 C CA . TRP A 1 89 ? 2.610 -2.812 -25.945 1.00 98.50 89 TRP A CA 1
ATOM 713 C C . TRP A 1 89 ? 2.761 -3.874 -24.851 1.00 98.50 89 TRP A C 1
ATOM 715 O O . TRP A 1 89 ? 2.422 -3.614 -23.696 1.00 98.50 89 TRP A O 1
ATOM 725 N N . GLY A 1 90 ? 3.327 -5.038 -25.185 1.00 98.06 90 GLY A N 1
ATOM 726 C CA . GLY A 1 90 ? 3.560 -6.122 -24.235 1.00 98.06 90 GLY A CA 1
ATOM 727 C C . GLY A 1 90 ? 4.531 -5.729 -23.122 1.00 98.06 90 GLY A C 1
ATOM 728 O O . GLY A 1 90 ? 4.275 -6.038 -21.958 1.00 98.06 90 GLY A O 1
ATOM 729 N N . LEU A 1 91 ? 5.598 -4.991 -23.441 1.00 97.50 91 LEU A N 1
ATOM 730 C CA . LEU A 1 91 ? 6.535 -4.449 -22.454 1.00 97.50 91 LEU A CA 1
ATOM 731 C C . LEU A 1 91 ? 5.826 -3.470 -21.509 1.00 97.50 91 LEU A C 1
ATOM 733 O O . LEU A 1 91 ? 5.894 -3.630 -20.291 1.00 97.50 91 LEU A O 1
ATOM 737 N N . GLY A 1 92 ? 5.091 -2.501 -22.057 1.00 98.31 92 GLY A N 1
ATOM 738 C CA . GLY A 1 92 ? 4.372 -1.504 -21.267 1.00 98.31 92 GLY A CA 1
ATOM 739 C C . GLY A 1 92 ? 3.303 -2.125 -20.370 1.00 98.31 92 GLY A C 1
ATOM 740 O O . GLY A 1 92 ? 3.238 -1.811 -19.183 1.00 98.31 92 GLY A O 1
ATOM 741 N N . TRP A 1 93 ? 2.510 -3.060 -20.899 1.00 98.56 93 TRP A N 1
ATOM 742 C CA . TRP A 1 93 ? 1.490 -3.771 -20.125 1.00 98.56 93 TRP A CA 1
ATOM 743 C C . TRP A 1 93 ? 2.103 -4.642 -19.024 1.00 98.56 93 TRP A C 1
ATOM 745 O O . TRP A 1 93 ? 1.572 -4.688 -17.914 1.00 98.56 93 TRP A O 1
ATOM 755 N N . SER A 1 94 ? 3.243 -5.285 -19.290 1.00 98.19 94 SER A N 1
ATOM 756 C CA . SER A 1 94 ? 3.943 -6.115 -18.301 1.00 98.19 94 SER A CA 1
ATOM 757 C C . SER A 1 94 ? 4.458 -5.287 -17.123 1.00 98.19 94 SER A C 1
ATOM 759 O O . SER A 1 94 ? 4.277 -5.679 -15.973 1.00 98.19 94 SER A O 1
ATOM 761 N N . PHE A 1 95 ? 5.046 -4.115 -17.384 1.00 98.31 95 PHE A N 1
ATOM 762 C CA . PHE A 1 95 ? 5.551 -3.219 -16.334 1.00 98.31 95 PHE A CA 1
ATOM 763 C C . PHE A 1 95 ? 4.433 -2.499 -15.579 1.00 98.31 95 PHE A C 1
ATOM 765 O O . PHE A 1 95 ? 4.507 -2.347 -14.361 1.00 98.31 95 PHE A O 1
ATOM 772 N N . TYR A 1 96 ? 3.349 -2.147 -16.266 1.00 98.62 96 TYR A N 1
ATOM 773 C CA . TYR A 1 96 ? 2.130 -1.687 -15.608 1.00 98.62 96 TYR A CA 1
ATOM 774 C C . TYR A 1 96 ? 1.553 -2.773 -14.686 1.00 98.62 96 TYR A C 1
ATOM 776 O O . TYR A 1 96 ? 1.210 -2.516 -13.538 1.00 98.62 96 TYR A O 1
ATOM 784 N N . SER A 1 97 ? 1.501 -4.024 -15.147 1.00 98.38 97 SER A N 1
ATOM 785 C CA . SER A 1 97 ? 1.010 -5.155 -14.348 1.00 98.38 97 SER A CA 1
ATOM 786 C C . SER A 1 97 ? 1.931 -5.486 -13.172 1.00 98.38 97 SER A C 1
ATOM 788 O O . SER A 1 97 ? 1.443 -5.858 -12.107 1.00 98.38 97 SER A O 1
ATOM 790 N N . LEU A 1 98 ? 3.248 -5.310 -13.329 1.00 98.12 98 LEU A N 1
ATOM 791 C CA . LEU A 1 98 ? 4.229 -5.432 -12.248 1.00 98.12 98 LEU A CA 1
ATOM 792 C C . LEU A 1 98 ? 3.901 -4.470 -11.100 1.00 98.12 98 LEU A C 1
ATOM 794 O O . LEU A 1 98 ? 3.903 -4.885 -9.941 1.00 98.12 98 LEU A O 1
ATOM 798 N N . HIS A 1 99 ? 3.554 -3.218 -11.416 1.00 98.19 99 HIS A N 1
ATOM 799 C CA . HIS A 1 99 ? 3.094 -2.252 -10.421 1.00 98.19 99 HIS A CA 1
ATOM 800 C C . HIS A 1 99 ? 1.882 -2.782 -9.645 1.00 98.19 99 HIS A C 1
ATOM 802 O O . HIS A 1 99 ? 1.915 -2.858 -8.416 1.00 98.19 99 HIS A O 1
ATOM 808 N N . LEU A 1 100 ? 0.833 -3.207 -10.358 1.00 97.94 100 LEU A N 1
ATOM 809 C CA . LEU A 1 100 ? -0.394 -3.716 -9.734 1.00 97.94 100 LEU A CA 1
ATOM 810 C C . LEU A 1 100 ? -0.134 -4.964 -8.886 1.00 97.94 100 LEU A C 1
ATOM 812 O O . LEU A 1 100 ? -0.718 -5.119 -7.816 1.00 97.94 100 LEU A O 1
ATOM 816 N N . GLY A 1 101 ? 0.762 -5.842 -9.341 1.00 97.69 101 GLY A N 1
ATOM 817 C CA . GLY A 1 101 ? 1.181 -7.028 -8.601 1.00 97.69 101 GLY A CA 1
ATOM 818 C C . GLY A 1 101 ? 1.807 -6.680 -7.251 1.00 97.69 101 GLY A C 1
ATOM 819 O O . GLY A 1 101 ? 1.466 -7.300 -6.243 1.00 97.69 101 GLY A O 1
ATOM 820 N N . LEU A 1 102 ? 2.665 -5.657 -7.205 1.00 97.44 102 LEU A N 1
ATOM 821 C CA . LEU A 1 102 ? 3.233 -5.149 -5.951 1.00 97.44 102 LEU A CA 1
ATOM 822 C C . LEU A 1 102 ? 2.158 -4.528 -5.050 1.00 97.44 102 LEU A C 1
ATOM 824 O O . LEU A 1 102 ? 2.181 -4.734 -3.836 1.00 97.44 102 LEU A O 1
ATOM 828 N N . ASP A 1 103 ? 1.186 -3.825 -5.628 1.00 96.81 103 ASP A N 1
ATOM 829 C CA . ASP A 1 103 ? 0.080 -3.227 -4.878 1.00 96.81 103 ASP A CA 1
ATOM 830 C C . ASP A 1 103 ? -0.840 -4.255 -4.229 1.00 96.81 103 ASP A C 1
ATOM 832 O O . ASP A 1 103 ? -1.217 -4.086 -3.063 1.00 96.81 103 ASP A O 1
ATOM 836 N N . LEU A 1 104 ? -1.111 -5.368 -4.918 1.00 97.00 104 LEU A N 1
ATOM 837 C CA . LEU A 1 104 ? -1.866 -6.493 -4.366 1.00 97.00 104 LEU A CA 1
ATOM 838 C C . LEU A 1 104 ? -1.210 -7.084 -3.114 1.00 97.00 104 LEU A C 1
ATOM 840 O O . LEU A 1 104 ? -1.923 -7.609 -2.258 1.00 97.00 104 LEU A O 1
ATOM 844 N N . LEU A 1 105 ? 0.116 -6.994 -2.960 1.00 97.12 105 LEU A N 1
ATOM 845 C CA . LEU A 1 105 ? 0.801 -7.456 -1.747 1.00 97.12 105 LEU A CA 1
ATOM 846 C C . LEU A 1 105 ? 0.529 -6.554 -0.537 1.00 97.12 105 LEU A C 1
ATOM 848 O O . LEU A 1 105 ? 0.744 -6.980 0.600 1.00 97.12 105 LEU A O 1
ATOM 852 N N . THR A 1 106 ? 0.042 -5.332 -0.737 1.00 95.56 106 THR A N 1
ATOM 853 C CA . THR A 1 106 ? -0.122 -4.367 0.351 1.00 95.56 106 THR A CA 1
ATOM 854 C C . THR A 1 106 ? -1.443 -4.525 1.120 1.00 95.56 106 THR A C 1
ATOM 856 O O . THR A 1 106 ? -2.324 -5.317 0.774 1.00 95.56 106 THR A O 1
ATOM 859 N N . MET A 1 107 ? -1.574 -3.776 2.219 1.00 92.75 107 MET A N 1
ATOM 860 C CA . MET A 1 107 ? -2.816 -3.619 2.986 1.00 92.75 107 MET A CA 1
ATOM 861 C C . MET A 1 107 ? -3.863 -2.764 2.262 1.00 92.75 107 MET A C 1
ATOM 863 O O . MET A 1 107 ? -5.032 -2.800 2.642 1.00 92.75 107 MET A O 1
ATOM 867 N N . SER A 1 108 ? -3.469 -1.989 1.247 1.00 90.44 108 SER A N 1
ATOM 868 C CA . SER A 1 108 ? -4.407 -1.206 0.447 1.00 90.44 108 SER A CA 1
ATOM 869 C C . SER A 1 108 ? -5.094 -2.112 -0.549 1.00 90.44 108 SER A C 1
ATOM 871 O O . SER A 1 108 ? -4.443 -2.841 -1.288 1.00 90.44 108 SER A O 1
ATOM 873 N N . SER A 1 109 ? -6.410 -2.011 -0.607 1.00 91.75 109 SER A N 1
ATOM 874 C CA . SER A 1 109 ? -7.205 -2.650 -1.637 1.00 91.75 109 SER A CA 1
ATOM 875 C C . SER A 1 109 ? -7.127 -1.873 -2.956 1.00 91.75 109 SER A C 1
ATOM 877 O O . SER A 1 109 ? -6.984 -0.642 -2.952 1.00 91.75 109 SER A O 1
ATOM 879 N N . ILE A 1 110 ? -7.173 -2.610 -4.071 1.00 94.94 110 ILE A N 1
ATOM 880 C CA . ILE A 1 110 ? -7.277 -2.074 -5.438 1.00 94.94 110 ILE A CA 1
ATOM 881 C C . ILE A 1 110 ? -8.369 -2.817 -6.233 1.00 94.94 110 ILE A C 1
ATOM 883 O O . ILE A 1 110 ? -8.527 -4.033 -6.057 1.00 94.94 110 ILE A O 1
ATOM 887 N N . PRO A 1 111 ? -9.124 -2.147 -7.120 1.00 95.75 111 PRO A N 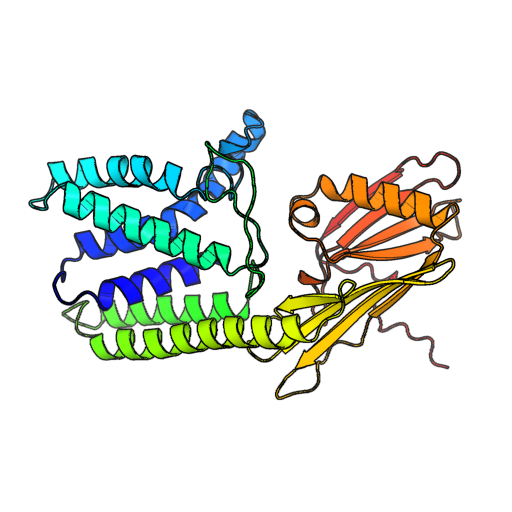1
ATOM 888 C CA . PRO A 1 111 ? -10.163 -2.759 -7.945 1.00 95.75 111 PRO A CA 1
ATOM 889 C C . PRO A 1 111 ? -9.553 -3.418 -9.195 1.00 95.75 111 PRO A C 1
ATOM 891 O O . PRO A 1 111 ? -9.723 -2.963 -10.325 1.00 95.75 111 PRO A O 1
ATOM 894 N N . PHE A 1 112 ? -8.833 -4.523 -8.982 1.00 96.75 112 PHE A N 1
ATOM 895 C CA . PHE A 1 112 ? -7.960 -5.156 -9.980 1.00 96.75 112 PHE A CA 1
ATOM 896 C C . PHE A 1 112 ? -8.635 -5.473 -11.329 1.00 96.75 112 PHE A C 1
ATOM 898 O O . PHE A 1 112 ? -7.979 -5.408 -12.364 1.00 96.75 112 PHE A O 1
ATOM 905 N N . LEU A 1 113 ? -9.937 -5.794 -11.328 1.00 97.31 113 LEU A N 1
ATOM 906 C CA . LEU A 1 113 ? -10.715 -6.192 -12.515 1.00 97.31 113 LEU A CA 1
ATOM 907 C C . LEU A 1 113 ? -11.713 -5.121 -12.999 1.00 97.31 113 LEU A C 1
ATOM 909 O O . LEU A 1 113 ? -12.627 -5.425 -13.770 1.00 97.31 113 LEU A O 1
ATOM 913 N N . TYR A 1 114 ? -11.582 -3.872 -12.555 1.00 95.88 114 TYR A N 1
ATOM 914 C CA . TYR A 1 114 ? -12.423 -2.768 -13.030 1.00 95.88 114 TYR A CA 1
ATOM 915 C C . TYR A 1 114 ? -12.222 -2.533 -14.545 1.00 95.88 114 TYR A C 1
ATOM 917 O O . TYR A 1 114 ? -11.088 -2.598 -15.001 1.00 95.88 114 TYR A O 1
ATOM 925 N N . PRO A 1 115 ? -13.243 -2.246 -15.371 1.00 95.62 115 PRO A N 1
ATOM 926 C CA . PRO A 1 115 ? -14.617 -1.899 -15.016 1.00 95.62 115 PRO A CA 1
ATOM 927 C C . PRO A 1 115 ? -15.565 -3.097 -14.899 1.00 95.62 115 PRO A C 1
ATOM 929 O O . PRO A 1 115 ? -16.733 -2.903 -14.584 1.00 95.62 115 PRO A O 1
ATOM 932 N N . PHE A 1 116 ? -15.104 -4.329 -15.134 1.00 97.00 116 PHE A N 1
ATOM 933 C CA . PHE A 1 116 ? -15.974 -5.510 -15.080 1.00 97.00 116 PHE A CA 1
ATOM 934 C C . PHE A 1 116 ? -16.402 -5.872 -13.653 1.00 97.00 116 PHE A C 1
ATOM 936 O O . PHE A 1 116 ? -17.456 -6.470 -13.455 1.00 97.00 116 PHE A O 1
ATOM 943 N N . SER A 1 117 ? -15.592 -5.518 -12.651 1.00 94.62 117 SER A N 1
ATOM 944 C CA . SER A 1 117 ? -15.921 -5.709 -11.240 1.00 94.62 117 SER A CA 1
ATOM 945 C C . SER A 1 117 ? -15.376 -4.576 -10.379 1.00 94.62 117 SER A C 1
ATOM 947 O O . SER A 1 117 ? -14.226 -4.169 -10.523 1.00 94.62 117 SER A O 1
ATOM 949 N N . HIS A 1 118 ? -16.197 -4.112 -9.437 1.00 91.12 118 HIS A N 1
ATOM 950 C CA . HIS A 1 118 ? -15.800 -3.173 -8.384 1.00 91.12 118 HIS A CA 1
ATOM 951 C C . HIS A 1 118 ? -15.209 -3.874 -7.155 1.00 91.12 118 HIS A C 1
ATOM 953 O O . HIS A 1 118 ? -14.889 -3.219 -6.166 1.00 91.12 118 HIS A O 1
ATOM 959 N N . LYS A 1 119 ? -15.092 -5.209 -7.178 1.00 94.25 119 LYS A N 1
ATOM 960 C CA . LYS A 1 119 ? -14.505 -5.955 -6.068 1.00 94.25 119 LYS A CA 1
ATOM 961 C C . LYS A 1 119 ? -13.039 -5.570 -5.926 1.00 94.25 119 LYS A C 1
ATOM 963 O O . LYS A 1 119 ? -12.260 -5.707 -6.868 1.00 94.25 119 LYS A O 1
ATOM 968 N N . GLU A 1 120 ? -12.672 -5.131 -4.732 1.00 93.00 120 GLU A N 1
ATOM 969 C CA . GLU A 1 120 ? -11.294 -4.788 -4.430 1.00 93.00 120 GLU A CA 1
ATOM 970 C C . GLU A 1 120 ? -10.530 -5.990 -3.864 1.00 93.00 120 GLU A C 1
ATOM 972 O O . GLU A 1 120 ? -11.080 -6.842 -3.159 1.00 93.00 120 GLU A O 1
ATOM 977 N N . PHE A 1 121 ? -9.239 -6.055 -4.172 1.00 95.19 121 PHE A N 1
ATOM 978 C CA . PHE A 1 121 ? -8.353 -7.147 -3.791 1.00 95.19 121 PHE A CA 1
ATOM 979 C C . PHE A 1 121 ? -7.173 -6.598 -2.984 1.00 95.19 121 PHE A C 1
ATOM 981 O O . PHE A 1 121 ? -6.615 -5.557 -3.322 1.00 95.19 121 PHE A O 1
ATOM 988 N N . LYS A 1 122 ? -6.805 -7.302 -1.907 1.00 94.69 122 LYS A N 1
ATOM 989 C CA . LYS A 1 122 ? -5.613 -7.049 -1.081 1.00 94.69 122 LYS A CA 1
ATOM 990 C C . LYS A 1 122 ? -5.112 -8.358 -0.486 1.00 94.69 122 LYS A C 1
ATOM 992 O O . LYS A 1 122 ? -5.912 -9.163 -0.007 1.00 94.69 122 LYS A O 1
ATOM 997 N N . PHE A 1 123 ? -3.799 -8.564 -0.475 1.00 94.88 123 PHE A N 1
ATOM 998 C CA . PHE A 1 123 ? -3.175 -9.731 0.140 1.00 94.88 123 PHE A CA 1
ATOM 999 C C . PHE A 1 123 ? -2.615 -9.425 1.531 1.00 94.88 123 PHE A C 1
ATOM 1001 O O . PHE A 1 123 ? -2.373 -10.373 2.259 1.00 94.88 123 PHE A O 1
ATOM 1008 N N . LYS A 1 124 ? -2.487 -8.172 1.986 1.00 95.00 124 LYS A N 1
ATOM 1009 C CA . LYS A 1 124 ? -2.111 -7.869 3.387 1.00 95.00 124 LYS A CA 1
ATOM 1010 C C . LYS A 1 124 ? -0.731 -8.430 3.814 1.00 95.00 124 LYS A C 1
ATOM 1012 O O . LYS A 1 124 ? -0.551 -8.828 4.962 1.00 95.00 124 LYS A O 1
ATOM 1017 N N . CYS A 1 125 ? 0.238 -8.504 2.900 1.00 96.38 125 CYS A N 1
ATOM 1018 C CA . CYS A 1 125 ? 1.625 -8.896 3.205 1.00 96.38 125 CYS A CA 1
ATOM 1019 C C . CYS A 1 125 ? 2.502 -7.722 3.636 1.00 96.38 125 CYS A C 1
ATOM 1021 O O . CYS A 1 125 ? 3.456 -7.925 4.381 1.00 96.38 125 CYS A O 1
ATOM 1023 N N . GLU A 1 126 ? 2.194 -6.520 3.156 1.00 96.06 126 GLU A N 1
ATOM 1024 C CA . GLU A 1 126 ? 3.002 -5.323 3.376 1.00 96.06 126 GLU A CA 1
ATOM 1025 C C . GLU A 1 126 ? 2.137 -4.110 3.736 1.00 96.06 126 GLU A C 1
ATOM 1027 O O . GLU A 1 126 ? 0.974 -4.022 3.335 1.00 96.06 126 GLU A O 1
ATOM 1032 N N . ARG A 1 127 ? 2.681 -3.146 4.484 1.00 93.56 127 ARG A N 1
ATOM 1033 C CA . ARG A 1 127 ? 2.003 -1.867 4.726 1.00 93.56 127 ARG A CA 1
ATOM 1034 C C . ARG A 1 127 ? 1.913 -1.083 3.417 1.00 93.56 127 ARG A C 1
ATOM 1036 O O . ARG A 1 127 ? 2.835 -1.070 2.612 1.00 93.56 127 ARG A O 1
ATOM 1043 N N . SER A 1 128 ? 0.795 -0.388 3.213 1.00 90.19 128 SER A N 1
ATOM 1044 C CA . SER A 1 128 ? 0.586 0.444 2.017 1.00 90.19 128 SER A CA 1
ATOM 1045 C C . SER A 1 128 ? 1.649 1.533 1.870 1.00 90.19 128 SER A C 1
ATOM 1047 O O . SER A 1 128 ? 2.041 1.853 0.752 1.00 90.19 128 SER A O 1
ATOM 1049 N N . VAL A 1 129 ? 2.089 2.076 3.009 1.00 89.06 129 VAL A N 1
ATOM 1050 C CA . VAL A 1 129 ? 3.218 2.994 3.145 1.00 89.06 129 VAL A CA 1
ATOM 1051 C C . VAL A 1 129 ? 4.147 2.384 4.186 1.00 89.06 129 VAL A C 1
ATOM 1053 O O . VAL A 1 129 ? 3.817 2.347 5.373 1.00 89.06 129 VAL A O 1
ATOM 1056 N N . ASN A 1 130 ? 5.283 1.861 3.736 1.00 93.25 130 ASN A N 1
ATOM 1057 C CA . ASN A 1 130 ? 6.329 1.353 4.609 1.00 93.25 130 ASN A CA 1
ATOM 1058 C C . ASN A 1 130 ? 7.536 2.291 4.509 1.00 93.25 130 ASN A C 1
ATOM 1060 O O . ASN A 1 130 ? 8.228 2.303 3.497 1.00 93.25 130 ASN A O 1
ATOM 1064 N N . VAL A 1 131 ? 7.791 3.072 5.563 1.00 91.56 131 VAL A N 1
ATOM 1065 C CA . VAL A 1 131 ? 8.893 4.050 5.590 1.00 91.56 131 VAL A CA 1
ATOM 1066 C C . VAL A 1 131 ? 10.256 3.376 5.414 1.00 91.56 131 VAL A C 1
ATOM 1068 O O . VAL A 1 131 ? 11.118 3.929 4.740 1.00 91.56 131 VAL A O 1
ATOM 1071 N N . TYR A 1 132 ? 10.449 2.172 5.963 1.00 92.69 132 TYR A N 1
ATOM 1072 C CA . TYR A 1 132 ? 11.692 1.420 5.785 1.00 92.69 132 TYR A CA 1
ATOM 1073 C C . TYR A 1 132 ? 11.907 1.064 4.310 1.00 92.69 132 TYR A C 1
ATOM 1075 O O . TYR A 1 132 ? 12.974 1.327 3.753 1.00 92.69 132 TYR A O 1
ATOM 1083 N N . LEU A 1 133 ? 10.876 0.522 3.657 1.00 94.94 133 LEU A N 1
ATOM 1084 C CA . LEU A 1 133 ? 10.946 0.164 2.241 1.00 94.94 133 LEU A CA 1
ATOM 1085 C C . LEU A 1 133 ? 11.126 1.411 1.362 1.00 94.94 133 LEU A C 1
ATOM 1087 O O . LEU A 1 133 ? 12.008 1.435 0.519 1.00 94.94 133 LEU A O 1
ATOM 1091 N N . MET A 1 134 ? 10.400 2.492 1.646 1.00 95.62 134 MET A N 1
ATOM 1092 C CA . MET A 1 134 ? 10.529 3.766 0.937 1.00 95.62 134 MET A CA 1
ATOM 1093 C C . MET A 1 134 ? 11.945 4.353 1.028 1.00 95.62 134 MET A C 1
ATOM 1095 O O . MET A 1 134 ? 12.507 4.762 0.014 1.00 95.62 134 MET A O 1
ATOM 1099 N N . VAL A 1 135 ? 12.548 4.385 2.224 1.00 95.50 135 VAL A N 1
ATOM 1100 C CA . VAL A 1 135 ? 13.916 4.900 2.415 1.00 95.50 135 VAL A CA 1
ATOM 1101 C C . VAL A 1 135 ? 14.932 4.000 1.716 1.00 95.50 135 VAL A C 1
ATOM 1103 O O . VAL A 1 135 ? 15.796 4.498 0.998 1.00 95.50 135 VAL A O 1
ATOM 1106 N N . THR A 1 136 ? 14.827 2.679 1.882 1.00 95.25 136 THR A N 1
ATOM 1107 C CA . THR A 1 136 ? 15.753 1.740 1.229 1.00 95.25 136 THR A CA 1
ATOM 1108 C C . THR A 1 136 ? 15.628 1.773 -0.296 1.00 95.25 136 THR A C 1
ATOM 1110 O O . THR A 1 136 ? 16.650 1.811 -0.981 1.00 95.25 136 THR A O 1
ATOM 1113 N N . SER A 1 137 ? 14.417 1.848 -0.848 1.00 96.62 137 SER A N 1
ATOM 1114 C CA . SER A 1 137 ? 14.172 2.039 -2.282 1.00 96.62 137 SER A CA 1
ATOM 1115 C C . SER A 1 137 ? 14.702 3.383 -2.777 1.00 96.62 137 SER A C 1
ATOM 1117 O O . SER A 1 137 ? 15.411 3.424 -3.778 1.00 96.62 137 SER A O 1
ATOM 1119 N N . GLY A 1 138 ? 14.452 4.477 -2.055 1.00 96.81 138 GLY A N 1
ATOM 1120 C CA . GLY A 1 138 ? 14.964 5.804 -2.409 1.00 96.81 138 GLY A CA 1
ATOM 1121 C C . GLY A 1 138 ? 16.494 5.856 -2.459 1.00 96.81 138 GLY A C 1
ATOM 1122 O O . GLY A 1 138 ? 17.065 6.343 -3.433 1.00 96.81 138 GLY A O 1
ATOM 1123 N N . LEU A 1 139 ? 17.173 5.283 -1.461 1.00 96.25 139 LEU A N 1
ATOM 1124 C CA . LEU A 1 139 ? 18.637 5.185 -1.447 1.00 96.25 139 LEU A CA 1
ATOM 1125 C C . LEU A 1 139 ? 19.169 4.321 -2.596 1.00 96.25 139 LEU A C 1
ATOM 1127 O O . LEU A 1 139 ? 20.151 4.694 -3.233 1.00 96.25 139 LEU A O 1
ATOM 1131 N N . ASN A 1 140 ? 18.511 3.198 -2.899 1.00 95.06 140 ASN A N 1
ATOM 1132 C CA . ASN A 1 140 ? 18.885 2.350 -4.033 1.00 95.06 140 ASN A CA 1
ATOM 1133 C C . ASN A 1 140 ? 18.681 3.052 -5.376 1.00 95.06 140 ASN A C 1
ATOM 1135 O O . ASN A 1 140 ? 19.509 2.894 -6.268 1.00 95.06 140 ASN A O 1
ATOM 1139 N N . PHE A 1 141 ? 17.623 3.849 -5.517 1.00 95.44 141 PHE A N 1
ATOM 1140 C CA . PHE A 1 141 ? 17.402 4.670 -6.701 1.00 95.44 141 PHE A CA 1
ATOM 1141 C C . PHE A 1 141 ? 18.495 5.736 -6.865 1.00 95.44 141 PHE A C 1
ATOM 1143 O O . PHE A 1 141 ? 19.055 5.876 -7.948 1.00 95.44 141 PHE A O 1
ATOM 1150 N N . ILE A 1 142 ? 18.869 6.441 -5.793 1.00 95.31 142 ILE A N 1
ATOM 1151 C CA . ILE A 1 142 ? 19.969 7.421 -5.830 1.00 95.31 142 ILE A CA 1
ATOM 1152 C C . ILE A 1 142 ? 21.290 6.736 -6.194 1.00 95.31 142 ILE A C 1
ATOM 1154 O O . ILE A 1 142 ? 21.998 7.202 -7.086 1.00 95.31 142 ILE A O 1
ATOM 1158 N N . LEU A 1 143 ? 21.608 5.609 -5.548 1.00 93.56 143 LEU A N 1
ATOM 1159 C CA . LEU A 1 143 ? 22.798 4.819 -5.863 1.00 93.56 143 LEU A CA 1
ATOM 1160 C C . LEU A 1 143 ? 22.799 4.396 -7.334 1.00 93.56 143 LEU A C 1
ATOM 1162 O O . LEU A 1 143 ? 23.818 4.523 -8.005 1.00 93.56 143 LEU A O 1
ATOM 1166 N N . PHE A 1 144 ? 21.657 3.943 -7.848 1.00 91.81 144 PHE A N 1
ATOM 1167 C CA . PHE A 1 144 ? 21.497 3.578 -9.248 1.00 91.81 144 PHE A CA 1
ATOM 1168 C C . PHE A 1 144 ? 21.801 4.741 -10.199 1.00 91.81 144 PHE A C 1
ATOM 1170 O O . PHE A 1 144 ? 22.521 4.556 -11.180 1.00 91.81 144 PHE A O 1
ATOM 1177 N N . VAL A 1 145 ? 21.297 5.941 -9.901 1.00 91.88 145 VAL A N 1
ATOM 1178 C CA . VAL A 1 145 ? 21.563 7.152 -10.692 1.00 91.88 145 VAL A CA 1
ATOM 1179 C C . VAL A 1 145 ? 23.048 7.517 -10.658 1.00 91.88 145 VAL A C 1
ATOM 1181 O O . VAL A 1 145 ? 23.626 7.770 -11.712 1.00 91.88 145 VAL A O 1
ATOM 1184 N N . ILE A 1 146 ? 23.687 7.489 -9.482 1.00 92.19 146 ILE A N 1
ATOM 1185 C CA . ILE A 1 146 ? 25.127 7.766 -9.338 1.00 92.19 146 ILE A CA 1
ATOM 1186 C C . ILE A 1 146 ? 25.944 6.763 -10.154 1.00 92.19 146 ILE A C 1
ATOM 1188 O O . ILE A 1 146 ? 26.795 7.156 -10.945 1.00 92.19 146 ILE A O 1
ATOM 1192 N N . LEU A 1 147 ? 25.664 5.469 -9.995 1.00 90.31 147 LEU A N 1
ATOM 1193 C CA . LEU A 1 147 ? 26.337 4.411 -10.743 1.00 90.31 147 LEU A CA 1
ATOM 1194 C C . LEU A 1 147 ? 26.150 4.614 -12.253 1.00 90.31 147 LEU A C 1
ATOM 1196 O O . LEU A 1 147 ? 27.129 4.619 -12.994 1.00 90.31 147 LEU A O 1
ATOM 1200 N N . SER A 1 148 ? 24.923 4.877 -12.701 1.00 87.69 148 SER A N 1
ATOM 1201 C CA . SER A 1 148 ? 24.615 5.133 -14.114 1.00 87.69 148 SER A CA 1
ATOM 1202 C C . SER A 1 148 ? 25.346 6.350 -14.682 1.00 87.69 148 SER A C 1
ATOM 1204 O O . SER A 1 148 ? 25.702 6.333 -15.853 1.00 87.69 148 SER A O 1
ATOM 1206 N N . ALA A 1 149 ? 25.597 7.382 -13.872 1.00 89.62 149 ALA A N 1
ATOM 1207 C CA . ALA A 1 149 ? 26.367 8.555 -14.284 1.00 89.62 149 ALA A CA 1
ATOM 1208 C C . ALA A 1 149 ? 27.883 8.290 -14.353 1.00 89.62 149 ALA A C 1
ATOM 1210 O O . ALA A 1 149 ? 28.587 8.964 -15.101 1.00 89.62 149 ALA A O 1
ATOM 1211 N N . LEU A 1 150 ? 28.389 7.328 -13.574 1.00 90.00 150 LEU A N 1
ATOM 1212 C CA . LEU A 1 150 ? 29.813 6.975 -13.520 1.00 90.00 150 LEU A CA 1
ATOM 1213 C C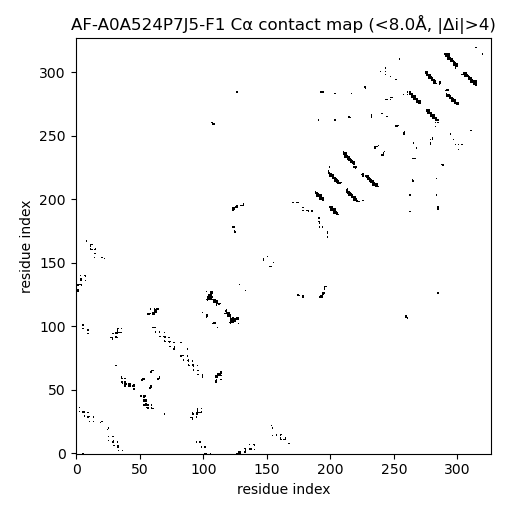 . LEU A 1 150 ? 30.224 5.889 -14.524 1.00 90.00 150 LEU A C 1
ATOM 1215 O O . LEU A 1 150 ? 31.416 5.720 -14.771 1.00 90.00 150 LEU A O 1
ATOM 1219 N N . SER A 1 151 ? 29.281 5.121 -15.073 1.00 86.81 151 SER A N 1
ATOM 1220 C CA . SER A 1 151 ? 29.586 4.071 -16.049 1.00 86.81 151 SER A CA 1
ATOM 1221 C C . SER A 1 151 ? 29.300 4.515 -17.475 1.00 86.81 151 SER A C 1
ATOM 1223 O O . SER A 1 151 ? 28.250 5.074 -17.767 1.00 86.81 151 SER A O 1
ATOM 1225 N N . GLU A 1 152 ? 30.199 4.150 -18.388 1.00 81.44 152 GLU A N 1
ATOM 1226 C CA . GLU A 1 152 ? 30.012 4.325 -19.833 1.00 81.44 152 GLU A CA 1
ATOM 1227 C C . GLU A 1 152 ? 28.828 3.515 -20.386 1.00 81.44 152 GLU A C 1
ATOM 1229 O O . GLU A 1 152 ? 28.289 3.836 -21.444 1.00 81.44 152 GLU A O 1
ATOM 1234 N N . SER A 1 153 ? 28.395 2.462 -19.679 1.00 78.88 153 SER A N 1
ATOM 1235 C CA . SER A 1 153 ? 27.220 1.683 -20.057 1.00 78.88 153 SER A CA 1
ATOM 1236 C C . SER A 1 153 ? 26.301 1.450 -18.871 1.00 78.88 153 SER A C 1
ATOM 1238 O O . SER A 1 153 ? 26.630 0.754 -17.910 1.00 78.88 153 SER A O 1
ATOM 1240 N N . PHE A 1 154 ? 25.075 1.925 -19.039 1.00 69.00 154 PHE A N 1
ATOM 1241 C CA . PHE A 1 154 ? 23.923 1.688 -18.179 1.00 69.00 154 PHE A CA 1
ATOM 1242 C C . PHE A 1 154 ? 23.708 0.206 -17.785 1.00 69.00 154 PHE A C 1
ATOM 1244 O O . PHE A 1 154 ? 23.148 -0.118 -16.737 1.00 69.00 154 PHE A O 1
ATOM 1251 N N . PHE A 1 155 ? 24.185 -0.727 -18.615 1.00 68.00 155 PHE A N 1
ATOM 1252 C CA . PHE A 1 155 ? 23.993 -2.170 -18.449 1.00 68.00 155 PHE A CA 1
ATOM 1253 C C . PHE A 1 155 ? 25.187 -2.896 -17.817 1.00 68.00 155 PHE A C 1
ATOM 1255 O O . PHE A 1 155 ? 25.139 -4.118 -17.652 1.00 68.00 155 PHE A O 1
ATOM 1262 N N . SER A 1 156 ? 26.242 -2.172 -17.435 1.00 75.50 156 SER A N 1
ATOM 1263 C CA . SER A 1 156 ? 27.416 -2.741 -16.753 1.00 75.50 156 SER A CA 1
ATOM 1264 C C . SER A 1 156 ? 27.084 -3.280 -15.356 1.00 75.50 156 SER A C 1
ATOM 1266 O O . SER A 1 156 ? 27.817 -4.095 -14.801 1.00 75.50 156 SER A O 1
ATOM 1268 N N . PHE A 1 157 ? 25.939 -2.889 -14.795 1.00 82.56 157 PHE A N 1
ATOM 1269 C CA . PHE A 1 157 ? 25.535 -3.182 -13.420 1.00 82.56 157 PHE A CA 1
ATOM 1270 C C . PHE A 1 157 ? 24.812 -4.519 -13.229 1.00 82.56 157 PHE A C 1
ATOM 1272 O O . PHE A 1 157 ? 23.984 -4.655 -12.331 1.00 82.56 157 PHE A O 1
ATOM 1279 N N . ARG A 1 158 ? 25.140 -5.546 -14.024 1.00 83.69 158 ARG A N 1
ATOM 1280 C CA . ARG A 1 158 ? 24.501 -6.873 -13.912 1.00 83.69 158 ARG A CA 1
ATOM 1281 C C . ARG A 1 158 ? 24.518 -7.424 -12.483 1.00 83.69 158 ARG A C 1
ATOM 1283 O O . ARG A 1 158 ? 23.518 -7.974 -12.027 1.00 83.69 158 ARG A O 1
ATOM 1290 N N . TRP A 1 159 ? 25.633 -7.255 -11.775 1.00 85.50 159 TRP A N 1
ATOM 1291 C CA . TRP A 1 159 ? 25.756 -7.681 -10.381 1.00 85.50 159 TRP A CA 1
ATOM 1292 C C . TRP A 1 159 ? 24.831 -6.910 -9.444 1.00 85.50 159 TRP A C 1
ATOM 1294 O O . TRP A 1 159 ? 24.236 -7.518 -8.561 1.00 85.50 159 TRP A O 1
ATOM 1304 N N . TRP A 1 160 ? 24.652 -5.607 -9.664 1.00 89.56 160 TRP A N 1
ATOM 1305 C CA . TRP A 1 160 ? 23.715 -4.803 -8.883 1.00 89.56 160 TRP A CA 1
ATOM 1306 C C . TRP A 1 160 ? 22.277 -5.285 -9.095 1.00 89.56 160 TRP A C 1
ATOM 1308 O O . TRP A 1 160 ? 21.591 -5.553 -8.113 1.00 89.56 160 TRP A O 1
ATOM 1318 N N . TYR A 1 161 ? 21.848 -5.505 -10.348 1.00 90.81 161 TYR A N 1
ATOM 1319 C CA . TYR A 1 161 ? 20.511 -6.045 -10.635 1.00 90.81 161 TYR A CA 1
ATOM 1320 C C . TYR A 1 161 ? 20.296 -7.395 -9.946 1.00 90.81 161 TYR A C 1
ATOM 1322 O O . TYR A 1 161 ? 19.259 -7.605 -9.320 1.00 90.81 161 TYR A O 1
ATOM 1330 N N . LEU A 1 162 ? 21.284 -8.295 -9.999 1.00 90.94 162 LEU A N 1
ATOM 1331 C CA . LEU A 1 162 ? 21.200 -9.606 -9.354 1.00 90.94 162 LEU A CA 1
ATOM 1332 C C . LEU A 1 162 ? 21.104 -9.494 -7.827 1.00 90.94 162 LEU A C 1
ATOM 1334 O O . LEU A 1 162 ? 20.218 -10.099 -7.228 1.00 90.94 162 LEU A O 1
ATOM 1338 N N . VAL A 1 163 ? 21.985 -8.711 -7.198 1.00 93.25 163 VAL A N 1
ATOM 1339 C CA . VAL A 1 163 ? 21.982 -8.503 -5.742 1.00 93.25 163 VAL A CA 1
ATOM 1340 C C . VAL A 1 163 ? 20.655 -7.899 -5.299 1.00 93.25 163 VAL A C 1
ATOM 1342 O O . VAL A 1 163 ? 20.032 -8.408 -4.371 1.00 93.25 163 VAL A O 1
ATOM 1345 N N . MET A 1 164 ? 20.171 -6.871 -5.995 1.00 95.06 164 MET A N 1
ATOM 1346 C CA . MET A 1 164 ? 18.897 -6.241 -5.662 1.00 95.06 164 MET A CA 1
ATOM 1347 C C . MET A 1 164 ? 17.714 -7.185 -5.883 1.00 95.06 164 MET A C 1
ATOM 1349 O O . MET A 1 164 ? 16.825 -7.246 -5.039 1.00 95.06 164 MET A O 1
ATOM 1353 N N . THR A 1 165 ? 17.731 -7.996 -6.942 1.00 95.38 165 THR A N 1
ATOM 1354 C CA . THR A 1 165 ? 16.724 -9.051 -7.151 1.00 95.38 165 THR A CA 1
ATOM 1355 C C . THR A 1 165 ? 16.688 -10.015 -5.976 1.00 95.38 165 THR A C 1
ATOM 1357 O O . THR A 1 165 ? 15.611 -10.319 -5.468 1.00 95.38 165 THR A O 1
ATOM 1360 N N . MET A 1 166 ? 17.852 -10.468 -5.507 1.00 95.94 166 MET A N 1
ATOM 1361 C CA . MET A 1 166 ? 17.933 -11.354 -4.348 1.00 95.94 166 MET A CA 1
ATOM 1362 C C . MET A 1 166 ? 17.413 -10.670 -3.083 1.00 95.94 166 MET A C 1
ATOM 1364 O O . MET A 1 166 ? 16.660 -11.289 -2.335 1.00 95.94 166 MET A O 1
ATOM 1368 N N . LEU A 1 167 ? 17.751 -9.398 -2.854 1.00 95.81 167 LEU A N 1
ATOM 1369 C CA . LEU A 1 167 ? 17.299 -8.642 -1.683 1.00 95.81 167 LEU A CA 1
ATOM 1370 C C . LEU A 1 167 ? 15.777 -8.435 -1.677 1.00 95.81 167 LEU A C 1
ATOM 1372 O O . LEU A 1 167 ? 15.115 -8.857 -0.728 1.00 95.81 167 LEU A O 1
ATOM 1376 N N . TYR A 1 168 ? 15.204 -7.848 -2.733 1.00 96.81 168 TYR A N 1
ATOM 1377 C CA . TYR A 1 168 ? 13.755 -7.614 -2.823 1.00 96.81 168 TYR A CA 1
ATOM 1378 C C . TYR A 1 168 ? 12.970 -8.922 -2.935 1.00 96.81 168 TYR A C 1
ATOM 1380 O O . TYR A 1 168 ? 11.937 -9.077 -2.285 1.00 96.81 168 TYR A O 1
ATOM 1388 N N . GLY A 1 169 ? 13.471 -9.888 -3.709 1.00 96.62 169 GLY A N 1
ATOM 1389 C CA . GLY A 1 169 ? 12.864 -11.211 -3.842 1.00 96.62 169 GLY A CA 1
ATOM 1390 C C . GLY A 1 169 ? 12.797 -11.938 -2.502 1.00 96.62 169 GLY A C 1
ATOM 1391 O O . GLY A 1 169 ? 11.727 -12.402 -2.111 1.00 96.62 169 GLY A O 1
ATOM 1392 N N . THR A 1 170 ? 13.901 -11.961 -1.749 1.00 96.75 170 THR A N 1
ATOM 1393 C CA . THR A 1 170 ? 13.937 -12.553 -0.402 1.00 96.75 170 THR A CA 1
ATOM 1394 C C . THR A 1 170 ? 13.036 -11.789 0.562 1.00 96.75 170 THR A C 1
ATOM 1396 O O . THR A 1 170 ? 12.308 -12.418 1.328 1.00 96.75 170 THR A O 1
ATOM 1399 N N . TYR A 1 171 ? 13.026 -10.454 0.510 1.00 96.88 171 TYR A N 1
ATOM 1400 C CA . TYR A 1 171 ? 12.153 -9.625 1.344 1.00 96.88 171 TYR A CA 1
ATOM 1401 C C . TYR A 1 171 ? 10.670 -9.941 1.114 1.00 96.88 171 TYR A C 1
ATOM 1403 O O . TYR A 1 171 ? 9.964 -10.289 2.063 1.00 96.88 171 TYR A O 1
ATOM 1411 N N . PHE A 1 172 ? 10.186 -9.885 -0.130 1.00 97.19 172 PHE A N 1
ATOM 1412 C CA . PHE A 1 172 ? 8.775 -10.146 -0.424 1.00 97.19 172 PHE A CA 1
ATOM 1413 C C . PHE A 1 172 ? 8.397 -11.604 -0.175 1.00 97.19 172 PHE A C 1
ATOM 1415 O O . PHE A 1 172 ? 7.338 -11.863 0.400 1.00 97.19 172 PHE A O 1
ATOM 1422 N N . LEU A 1 173 ? 9.271 -12.555 -0.523 1.00 97.50 173 LEU A N 1
ATOM 1423 C CA . LEU A 1 173 ? 9.053 -13.967 -0.218 1.00 97.50 173 LEU A CA 1
ATOM 1424 C C . LEU A 1 173 ? 8.929 -14.187 1.292 1.00 97.50 173 LEU A C 1
ATOM 1426 O O . LEU A 1 173 ? 7.979 -14.827 1.738 1.00 97.50 173 LEU A O 1
ATOM 1430 N N . HIS A 1 174 ? 9.831 -13.605 2.084 1.00 97.12 174 HIS A N 1
ATOM 1431 C CA . HIS A 1 174 ? 9.766 -13.655 3.540 1.00 97.12 174 HIS A CA 1
ATOM 1432 C C . HIS A 1 174 ? 8.437 -13.093 4.064 1.00 97.12 174 HIS A C 1
ATOM 1434 O O . HIS A 1 174 ? 7.788 -13.738 4.885 1.00 97.12 174 HIS A O 1
ATOM 1440 N N . ARG A 1 175 ? 7.979 -11.936 3.566 1.00 96.94 175 ARG A N 1
ATOM 1441 C CA . ARG A 1 175 ? 6.707 -11.319 3.995 1.00 96.94 175 ARG A CA 1
ATOM 1442 C C . ARG A 1 175 ? 5.491 -12.171 3.633 1.00 96.94 175 ARG A C 1
ATOM 1444 O O . ARG A 1 175 ? 4.575 -12.311 4.444 1.00 96.94 175 ARG A O 1
ATOM 1451 N N . ILE A 1 176 ? 5.495 -12.790 2.453 1.00 97.69 176 ILE A N 1
ATOM 1452 C CA . ILE A 1 176 ? 4.453 -13.730 2.019 1.00 97.69 176 ILE A CA 1
ATOM 1453 C C . ILE A 1 176 ? 4.434 -14.968 2.915 1.00 97.69 176 ILE A C 1
ATOM 1455 O O . ILE A 1 176 ? 3.375 -15.327 3.436 1.00 97.69 176 ILE A O 1
ATOM 1459 N N . VAL A 1 177 ? 5.592 -15.590 3.139 1.00 97.75 177 VAL A N 1
ATOM 1460 C CA . VAL A 1 177 ? 5.723 -16.778 3.993 1.00 97.75 177 VAL A CA 1
ATOM 1461 C C . VAL A 1 177 ? 5.293 -16.463 5.422 1.00 97.75 177 VAL A C 1
ATOM 1463 O O . VAL A 1 177 ? 4.488 -17.206 5.979 1.00 97.75 177 VAL A O 1
ATOM 1466 N N . LEU A 1 178 ? 5.758 -15.349 5.994 1.00 97.12 178 LEU A N 1
ATOM 1467 C CA . LEU A 1 178 ? 5.406 -14.916 7.345 1.00 97.12 178 LEU A CA 1
ATOM 1468 C C . LEU A 1 178 ? 3.895 -14.727 7.491 1.00 97.12 178 LEU A C 1
ATOM 1470 O O . LEU A 1 178 ? 3.295 -15.294 8.404 1.00 97.12 178 LEU A O 1
ATOM 1474 N N . LYS A 1 179 ? 3.266 -13.998 6.562 1.00 97.00 179 LYS A N 1
ATOM 1475 C CA . LYS A 1 179 ? 1.813 -13.813 6.552 1.00 97.00 179 LYS A CA 1
ATOM 1476 C C . LYS A 1 179 ? 1.094 -15.162 6.499 1.00 97.00 179 LYS A C 1
ATOM 1478 O O . LYS A 1 179 ? 0.256 -15.435 7.350 1.00 97.00 179 LYS A O 1
ATOM 1483 N N . VAL A 1 180 ? 1.414 -16.019 5.526 1.00 97.88 180 VAL A N 1
ATOM 1484 C CA . VAL A 1 180 ? 0.743 -17.322 5.359 1.00 97.88 180 VAL A CA 1
ATOM 1485 C C . VAL A 1 180 ? 0.932 -18.205 6.594 1.00 97.88 180 VAL A C 1
ATOM 1487 O O . VAL A 1 180 ? -0.018 -18.845 7.044 1.00 97.88 180 VAL A O 1
ATOM 1490 N N . TRP A 1 181 ? 2.138 -18.232 7.158 1.00 97.62 181 TRP A N 1
ATOM 1491 C CA . TRP A 1 181 ? 2.466 -19.023 8.339 1.00 97.62 181 TRP A CA 1
ATOM 1492 C C . TRP A 1 181 ? 1.693 -18.567 9.579 1.00 97.62 181 TRP A C 1
ATOM 1494 O O . TRP A 1 181 ? 1.107 -19.406 10.265 1.00 97.62 181 TRP A O 1
ATOM 1504 N N . ILE A 1 182 ? 1.637 -17.257 9.841 1.00 97.50 182 ILE A N 1
ATOM 1505 C CA . ILE A 1 182 ? 0.897 -16.710 10.984 1.00 97.50 182 ILE A CA 1
ATOM 1506 C C . ILE A 1 182 ? -0.608 -16.832 10.766 1.00 97.50 182 ILE A C 1
ATOM 1508 O O . ILE A 1 182 ? -1.289 -17.335 11.653 1.00 97.50 182 ILE A O 1
ATOM 1512 N N . SER A 1 183 ? -1.138 -16.463 9.593 1.00 97.06 183 SER A N 1
ATOM 1513 C CA . SER A 1 183 ? -2.580 -16.523 9.310 1.00 97.06 183 SER A CA 1
ATOM 1514 C C . SER A 1 183 ? -3.171 -17.925 9.472 1.00 97.06 183 SER A C 1
ATOM 1516 O O . SER A 1 183 ? -4.311 -18.041 9.901 1.00 97.06 183 SER A O 1
ATOM 1518 N N . LYS A 1 184 ? -2.403 -18.994 9.209 1.00 97.69 184 LYS A N 1
ATOM 1519 C CA . LYS A 1 184 ? -2.837 -20.383 9.463 1.00 97.69 184 LYS A CA 1
ATOM 1520 C C . LYS A 1 184 ? -3.045 -20.716 10.947 1.00 97.69 184 LYS A C 1
ATOM 1522 O O . LYS A 1 184 ? -3.663 -21.730 11.248 1.00 97.69 184 LYS A O 1
ATOM 1527 N N . ARG A 1 185 ? -2.493 -19.914 11.861 1.00 97.62 185 ARG A N 1
ATOM 1528 C CA . ARG A 1 185 ? -2.559 -20.106 13.320 1.00 97.62 185 ARG A CA 1
ATOM 1529 C C . ARG A 1 185 ? -3.523 -19.136 14.011 1.00 97.62 185 ARG A C 1
ATOM 1531 O O . ARG A 1 185 ? -3.686 -19.233 15.222 1.00 97.62 185 ARG A O 1
ATOM 1538 N N . LEU A 1 186 ? -4.103 -18.189 13.272 1.00 97.69 186 LEU A N 1
ATOM 1539 C CA . LEU A 1 186 ? -5.022 -17.190 13.817 1.00 97.69 186 LEU A CA 1
ATOM 1540 C C . LEU A 1 186 ? -6.440 -17.754 13.940 1.00 97.69 186 LEU A C 1
ATOM 1542 O O . LEU A 1 186 ? -6.876 -18.557 13.115 1.00 97.69 186 LEU A O 1
ATOM 1546 N N . THR A 1 187 ? -7.173 -17.305 14.958 1.00 97.12 187 THR A N 1
ATOM 1547 C CA . THR A 1 187 ? -8.617 -17.557 15.066 1.00 97.12 187 THR A CA 1
ATOM 1548 C C . THR A 1 187 ? -9.400 -16.680 14.075 1.00 97.12 187 THR A C 1
ATOM 1550 O O . THR A 1 187 ? -8.870 -15.675 13.601 1.00 97.12 187 THR A O 1
ATOM 1553 N N . PRO A 1 188 ? -10.682 -16.977 13.782 1.00 96.81 188 PRO A N 1
ATOM 1554 C CA . PRO A 1 188 ? -11.503 -16.143 12.890 1.00 96.81 188 PRO A CA 1
ATOM 1555 C C . PRO A 1 188 ? -11.671 -14.684 13.347 1.00 96.81 188 PRO A C 1
ATOM 1557 O O . PRO A 1 188 ? -11.937 -13.806 12.535 1.00 96.81 188 PRO A O 1
ATOM 1560 N N . THR A 1 189 ? -11.508 -14.426 14.646 1.00 96.69 189 THR A N 1
ATOM 1561 C CA . THR A 1 189 ? -11.567 -13.095 15.271 1.00 96.69 189 THR A CA 1
ATOM 1562 C C . THR A 1 189 ? -10.236 -12.341 15.225 1.00 96.69 189 THR A C 1
ATOM 1564 O O . THR A 1 189 ? -10.153 -11.213 15.708 1.00 96.69 189 THR A O 1
ATOM 1567 N N . GLN A 1 190 ? -9.178 -12.969 14.709 1.00 97.44 190 GLN A N 1
ATOM 1568 C CA . GLN A 1 190 ? -7.832 -12.416 14.652 1.00 97.44 190 GLN A CA 1
ATOM 1569 C C . GLN A 1 190 ? -7.422 -12.101 13.213 1.00 97.44 190 GLN A C 1
ATOM 1571 O O . GLN A 1 190 ? -7.713 -12.837 12.271 1.00 97.44 190 GLN A O 1
ATOM 1576 N N . GLN A 1 191 ? -6.670 -11.018 13.048 1.00 96.62 191 GLN A N 1
ATOM 1577 C CA . GLN A 1 191 ? -6.148 -10.557 11.772 1.00 96.62 191 GLN A CA 1
ATOM 1578 C C . GLN A 1 191 ? -4.644 -10.287 11.870 1.00 96.62 191 GLN A C 1
ATOM 1580 O O . GLN A 1 191 ? -4.164 -9.621 12.785 1.00 96.62 191 GLN A O 1
ATOM 1585 N N . PHE A 1 192 ? -3.900 -10.773 10.875 1.00 97.12 192 PHE A N 1
ATOM 1586 C CA . PHE A 1 192 ? -2.489 -10.442 10.687 1.00 97.12 192 PHE A CA 1
ATOM 1587 C C . PHE A 1 192 ? -2.340 -9.011 10.163 1.00 97.12 192 PHE A C 1
ATOM 1589 O O . PHE A 1 192 ? -3.006 -8.641 9.191 1.00 97.12 192 PHE A O 1
ATOM 1596 N N . LEU A 1 193 ? -1.425 -8.248 10.757 1.00 96.50 193 LEU A N 1
ATOM 1597 C CA . LEU A 1 193 ? -1.031 -6.918 10.305 1.00 96.50 193 LEU A CA 1
ATOM 1598 C C . LEU A 1 193 ? 0.490 -6.879 10.072 1.00 96.50 193 LEU A C 1
ATOM 1600 O O . LEU A 1 193 ? 1.249 -7.192 10.988 1.00 96.50 193 LEU A O 1
ATOM 1604 N N . PRO A 1 194 ? 0.976 -6.495 8.882 1.00 95.56 194 PRO A N 1
ATOM 1605 C CA . PRO A 1 194 ? 2.408 -6.314 8.662 1.00 95.56 194 PRO A CA 1
ATOM 1606 C C . PRO A 1 194 ? 2.924 -5.078 9.415 1.00 95.56 194 PRO A C 1
ATOM 1608 O O . PRO A 1 194 ? 2.279 -4.030 9.407 1.00 95.56 194 PRO A O 1
ATOM 1611 N N . ASP A 1 195 ? 4.099 -5.182 10.040 1.00 93.62 195 ASP A N 1
ATOM 1612 C CA . ASP A 1 195 ? 4.751 -4.057 10.733 1.00 93.62 195 ASP A CA 1
ATOM 1613 C C . ASP A 1 195 ? 5.748 -3.316 9.813 1.00 93.62 195 ASP A C 1
ATOM 1615 O O . ASP A 1 195 ? 5.934 -3.704 8.663 1.00 93.62 195 ASP A O 1
ATOM 1619 N N . LEU A 1 196 ? 6.401 -2.246 10.275 1.00 91.62 196 LEU A N 1
ATOM 1620 C CA . LEU A 1 196 ? 7.391 -1.486 9.496 1.00 91.62 196 LEU A CA 1
ATOM 1621 C C . LEU A 1 196 ? 8.613 -2.331 9.128 1.00 91.62 196 LEU A C 1
ATOM 1623 O O . LEU A 1 196 ? 9.076 -2.298 7.989 1.00 91.62 196 LEU A O 1
ATOM 1627 N N . VAL A 1 197 ? 9.135 -3.096 10.087 1.00 92.00 197 VAL A N 1
ATOM 1628 C CA . VAL A 1 197 ? 10.328 -3.921 9.875 1.00 92.00 197 VAL A CA 1
ATOM 1629 C C . VAL A 1 197 ? 9.949 -5.310 9.348 1.00 92.00 197 VAL A C 1
ATOM 1631 O O . VAL A 1 197 ? 8.900 -5.842 9.726 1.00 92.00 197 VAL A O 1
ATOM 1634 N N . PRO A 1 198 ? 10.792 -5.942 8.503 1.00 90.00 198 PRO A N 1
ATOM 1635 C CA . PRO A 1 198 ? 10.448 -7.201 7.843 1.00 90.00 198 PRO A CA 1
ATOM 1636 C C . PRO A 1 198 ? 10.050 -8.312 8.823 1.00 90.00 198 PRO A C 1
ATOM 1638 O O . PRO A 1 198 ? 9.092 -9.039 8.562 1.00 90.00 198 PRO A O 1
ATOM 1641 N N . CYS A 1 199 ? 10.757 -8.406 9.953 1.00 92.81 199 CYS A N 1
ATOM 1642 C CA . CYS A 1 199 ? 10.637 -9.472 10.951 1.00 92.81 199 CYS A CA 1
ATOM 1643 C C . CYS A 1 199 ? 9.663 -9.159 12.099 1.00 92.81 199 CYS A C 1
ATOM 1645 O O . CYS A 1 199 ? 9.699 -9.856 13.113 1.00 92.81 199 CYS A O 1
ATOM 1647 N N . ALA A 1 200 ? 8.828 -8.126 11.976 1.00 94.12 200 ALA A N 1
ATOM 1648 C CA . ALA A 1 200 ? 7.780 -7.823 12.946 1.00 94.12 200 ALA A CA 1
ATOM 1649 C C . ALA A 1 200 ? 6.396 -7.828 12.295 1.00 94.12 200 ALA A C 1
ATOM 1651 O O . ALA A 1 200 ? 6.237 -7.582 11.094 1.00 94.12 200 ALA A O 1
ATOM 1652 N N . TYR A 1 201 ? 5.397 -8.149 13.109 1.00 96.25 201 TYR A N 1
ATOM 1653 C CA . TYR A 1 201 ? 3.996 -8.202 12.723 1.00 96.25 201 TYR A CA 1
ATOM 1654 C C . TYR A 1 201 ? 3.094 -7.913 13.927 1.00 96.25 201 TYR A C 1
ATOM 1656 O O . TYR A 1 201 ? 3.445 -8.190 15.071 1.00 96.25 201 TYR A O 1
ATOM 1664 N N . GLY A 1 202 ? 1.907 -7.382 13.661 1.00 96.44 202 GLY A N 1
ATOM 1665 C CA . GLY A 1 202 ? 0.815 -7.255 14.615 1.00 96.44 202 GLY A CA 1
ATOM 1666 C C . GLY A 1 202 ? -0.192 -8.393 14.465 1.00 96.44 202 GLY A C 1
ATOM 1667 O O . GLY A 1 202 ? -0.446 -8.885 13.363 1.00 96.44 202 GLY A O 1
ATOM 1668 N N . ILE A 1 203 ? -0.790 -8.798 15.579 1.00 97.69 203 ILE A N 1
ATOM 1669 C CA . ILE A 1 203 ? -2.028 -9.575 15.600 1.00 97.69 203 ILE A CA 1
ATOM 1670 C C . ILE A 1 203 ? -3.098 -8.663 16.182 1.00 97.69 203 ILE A C 1
ATOM 1672 O O . ILE A 1 203 ? -3.049 -8.344 17.369 1.00 97.69 203 ILE A O 1
ATOM 1676 N N . TYR A 1 204 ? -4.029 -8.237 15.336 1.00 97.81 204 TYR A N 1
ATOM 1677 C CA . TYR A 1 204 ? -5.241 -7.547 15.759 1.00 97.81 204 TYR A CA 1
ATOM 1678 C C . TYR A 1 204 ? -6.308 -8.577 16.110 1.00 97.81 204 TYR A C 1
ATOM 1680 O O . TYR A 1 204 ? -6.445 -9.580 15.412 1.00 97.81 204 TYR A O 1
ATOM 1688 N N . GLN A 1 205 ? -7.065 -8.334 17.168 1.00 97.81 205 GLN A N 1
ATOM 1689 C CA . GLN A 1 205 ? -8.170 -9.173 17.596 1.00 97.81 205 GLN A CA 1
ATOM 1690 C C . GLN A 1 205 ? -9.400 -8.306 17.837 1.00 97.81 205 GLN A C 1
ATOM 1692 O O . GLN A 1 205 ? -9.327 -7.288 18.520 1.00 97.81 205 GLN A O 1
ATOM 1697 N N . ASN A 1 206 ? -10.528 -8.745 17.290 1.00 96.81 206 ASN A N 1
ATOM 1698 C CA . ASN A 1 206 ? -11.847 -8.193 17.558 1.00 96.81 206 ASN A CA 1
ATOM 1699 C C . ASN A 1 206 ? -12.779 -9.362 17.881 1.00 96.81 206 ASN A C 1
ATOM 1701 O O . ASN A 1 206 ? -13.133 -10.144 16.993 1.00 96.81 206 ASN A O 1
ATOM 1705 N N . ARG A 1 207 ? -13.103 -9.540 19.163 1.00 97.12 207 ARG A N 1
ATOM 1706 C CA . ARG A 1 207 ? -13.886 -10.680 19.651 1.00 97.12 207 ARG A CA 1
ATOM 1707 C C . ARG A 1 207 ? -15.055 -10.206 20.501 1.00 97.12 207 ARG A C 1
ATOM 1709 O O . ARG A 1 207 ? -14.890 -9.378 21.385 1.00 97.12 207 ARG A O 1
ATOM 1716 N N . GLU A 1 208 ? -16.213 -10.810 20.287 1.00 96.81 208 GLU A N 1
ATOM 1717 C CA . GLU A 1 208 ? -17.380 -10.652 21.155 1.00 96.81 208 GLU A CA 1
ATOM 1718 C C . GLU A 1 208 ? -17.301 -11.635 22.334 1.00 96.81 208 GLU A C 1
ATOM 1720 O O . GLU A 1 208 ? -17.056 -12.834 22.153 1.00 96.81 208 GLU A O 1
ATOM 1725 N N . VAL A 1 209 ? -17.463 -11.116 23.552 1.00 96.31 209 VAL A N 1
ATOM 1726 C CA . VAL A 1 209 ? -17.399 -11.849 24.821 1.00 96.31 209 VAL A CA 1
ATOM 1727 C C . VAL A 1 209 ? -18.584 -11.431 25.692 1.00 96.31 209 VAL A C 1
ATOM 1729 O O . VAL A 1 209 ? -18.554 -10.389 26.341 1.00 96.31 209 VAL A O 1
ATOM 1732 N N . SER A 1 210 ? -19.618 -12.275 25.725 1.00 94.19 210 SER A N 1
ATOM 1733 C CA . SER A 1 210 ? -20.848 -12.129 26.523 1.00 94.19 210 SER A CA 1
ATOM 1734 C C . SER A 1 210 ? -21.581 -10.791 26.346 1.00 94.19 210 SER A C 1
ATOM 1736 O O . SER A 1 210 ? -22.544 -10.732 25.591 1.00 94.19 210 SER A O 1
ATOM 1738 N N . HIS A 1 211 ? -21.129 -9.726 27.014 1.00 96.50 211 HIS A N 1
ATOM 1739 C CA . HIS A 1 211 ? -21.729 -8.385 26.998 1.00 96.50 211 HIS A CA 1
ATOM 1740 C C . HIS A 1 211 ? -20.769 -7.295 26.499 1.00 96.50 211 HIS A C 1
ATOM 1742 O O . HIS A 1 211 ? -21.127 -6.117 26.466 1.00 96.50 211 HIS A O 1
ATOM 1748 N N . HIS A 1 212 ? -19.549 -7.664 26.109 1.00 96.50 212 HIS A N 1
ATOM 1749 C CA . HIS A 1 212 ? -18.508 -6.735 25.683 1.00 96.50 212 HIS A CA 1
ATOM 1750 C C . HIS A 1 212 ? -17.868 -7.219 24.383 1.00 96.50 212 HIS A C 1
ATOM 1752 O O . HIS A 1 212 ? -17.786 -8.414 24.110 1.00 96.50 212 HIS A O 1
ATOM 1758 N N . ARG A 1 213 ? -17.373 -6.285 23.582 1.00 96.81 213 ARG A N 1
ATOM 1759 C CA . ARG A 1 213 ? -16.483 -6.533 22.459 1.00 96.81 213 ARG A CA 1
ATOM 1760 C C . ARG A 1 213 ? -15.075 -6.117 22.861 1.00 96.81 213 ARG A C 1
ATOM 1762 O O . ARG A 1 213 ? -14.842 -4.980 23.274 1.00 96.81 213 ARG A O 1
ATOM 1769 N N . GLU A 1 214 ? -14.151 -7.058 22.762 1.00 97.00 214 GLU A N 1
ATOM 1770 C CA . GLU A 1 214 ? -12.741 -6.864 23.062 1.00 97.00 214 GLU A CA 1
ATOM 1771 C C . GLU A 1 214 ? -11.982 -6.535 21.781 1.00 97.00 214 GLU A C 1
ATOM 1773 O O . GLU A 1 214 ? -12.025 -7.287 20.803 1.00 97.00 214 GLU A O 1
ATOM 1778 N N . TYR A 1 215 ? -11.253 -5.428 21.820 1.00 97.19 215 TYR A N 1
ATOM 1779 C CA . TYR A 1 215 ? -10.327 -4.999 20.789 1.00 97.19 215 TYR A CA 1
ATOM 1780 C C . TYR A 1 215 ? -8.917 -5.087 21.349 1.00 97.19 215 TYR A C 1
ATOM 1782 O O . TYR A 1 215 ? -8.611 -4.450 22.358 1.00 97.19 215 TYR A O 1
ATOM 1790 N N . SER A 1 216 ? -8.040 -5.843 20.697 1.00 96.56 216 SER A N 1
ATOM 1791 C CA . SER A 1 216 ? -6.630 -5.837 21.064 1.00 96.56 216 SER A CA 1
ATOM 1792 C C . SER A 1 216 ? -5.696 -5.839 19.873 1.00 96.56 216 SER A C 1
ATOM 1794 O O . SER A 1 216 ? -6.026 -6.310 18.784 1.00 96.56 216 SER A O 1
ATOM 1796 N N . ILE A 1 217 ? -4.498 -5.304 20.085 1.00 96.56 217 ILE A N 1
ATOM 1797 C CA . ILE A 1 217 ? -3.386 -5.468 19.157 1.00 96.56 217 ILE A CA 1
ATOM 1798 C C . ILE A 1 217 ? -2.126 -5.858 19.915 1.00 96.56 217 ILE A C 1
ATOM 1800 O O . ILE A 1 217 ? -1.697 -5.195 20.860 1.00 96.56 217 ILE A O 1
ATOM 1804 N N . HIS A 1 218 ? -1.519 -6.952 19.465 1.00 95.81 218 HIS A N 1
ATOM 1805 C CA . HIS A 1 218 ? -0.261 -7.458 19.991 1.00 95.81 218 HIS A CA 1
ATOM 1806 C C . HIS A 1 218 ? 0.788 -7.432 18.888 1.00 95.81 218 HIS A C 1
ATOM 1808 O O . HIS A 1 218 ? 0.706 -8.202 17.929 1.00 95.81 218 HIS A O 1
ATOM 1814 N N . HIS A 1 219 ? 1.793 -6.576 19.033 1.00 94.69 219 HIS A N 1
ATOM 1815 C CA . HIS A 1 219 ? 2.947 -6.577 18.143 1.00 94.69 219 HIS A CA 1
ATOM 1816 C C . HIS A 1 219 ? 3.965 -7.622 18.600 1.00 94.69 219 HIS A C 1
ATOM 1818 O O . HIS A 1 219 ? 4.299 -7.720 19.782 1.00 94.69 219 HIS A O 1
ATOM 1824 N N . LYS A 1 220 ? 4.470 -8.409 17.655 1.00 95.06 220 LYS A N 1
ATOM 1825 C CA . LYS A 1 220 ? 5.459 -9.464 17.867 1.00 95.06 220 LYS A CA 1
ATOM 1826 C C . LYS A 1 220 ? 6.595 -9.284 16.870 1.00 95.06 220 LYS A C 1
ATOM 1828 O O . LYS A 1 220 ? 6.355 -9.075 15.683 1.00 95.06 220 LYS A O 1
ATOM 1833 N N . GLY A 1 221 ? 7.831 -9.410 17.336 1.00 92.75 221 GLY A N 1
ATOM 1834 C CA . GLY A 1 221 ? 8.983 -9.592 16.462 1.00 92.75 221 GLY A CA 1
ATOM 1835 C C . GLY A 1 221 ? 9.462 -11.038 16.511 1.00 92.75 221 GLY A C 1
ATOM 1836 O O . GLY A 1 221 ? 9.374 -11.699 17.542 1.00 92.75 221 GLY A O 1
ATOM 1837 N N . LEU A 1 222 ? 9.951 -11.543 15.380 1.00 90.94 222 LEU A N 1
ATOM 1838 C CA . LEU A 1 222 ? 10.555 -12.876 15.295 1.00 90.94 222 LEU A CA 1
ATOM 1839 C C . LEU A 1 222 ? 11.914 -12.931 15.999 1.00 90.94 222 LEU A C 1
ATOM 1841 O O . LEU A 1 222 ? 12.271 -13.963 16.552 1.00 90.94 222 LEU A O 1
ATOM 1845 N N . LEU A 1 223 ? 12.665 -11.827 15.943 1.00 89.81 223 LEU A N 1
ATOM 1846 C CA . LEU A 1 223 ? 14.036 -11.729 16.457 1.00 89.81 223 LEU A CA 1
ATOM 1847 C C . LEU A 1 223 ? 14.154 -10.829 17.690 1.00 89.81 223 LEU A C 1
ATOM 1849 O O . LEU A 1 223 ? 15.056 -11.016 18.498 1.00 89.81 223 LEU A O 1
ATOM 1853 N N . PHE A 1 224 ? 13.251 -9.858 17.836 1.00 86.19 224 PHE A N 1
ATOM 1854 C CA . PHE A 1 224 ? 13.294 -8.864 18.903 1.00 86.19 224 PHE A CA 1
ATOM 1855 C C . PHE A 1 224 ? 11.902 -8.689 19.513 1.00 86.19 224 PHE A C 1
ATOM 1857 O O . PHE A 1 224 ? 10.911 -8.769 18.781 1.00 86.19 224 PHE A O 1
ATOM 1864 N N . PRO A 1 225 ? 11.791 -8.439 20.828 1.00 86.31 225 PRO A N 1
ATOM 1865 C CA . PRO A 1 225 ? 10.523 -8.045 21.422 1.00 86.31 225 PRO A CA 1
ATOM 1866 C C . PRO A 1 225 ? 10.025 -6.748 20.775 1.00 86.31 225 PRO A C 1
ATOM 1868 O O . PRO A 1 225 ? 10.815 -5.868 20.426 1.00 86.31 225 PRO A O 1
ATOM 1871 N N . SER A 1 226 ? 8.709 -6.636 20.589 1.00 84.12 226 SER A N 1
ATOM 1872 C CA . SER A 1 226 ? 8.134 -5.397 20.072 1.00 84.12 226 SER A CA 1
ATOM 1873 C C . SER A 1 226 ? 8.290 -4.277 21.104 1.00 84.12 226 SER A C 1
ATOM 1875 O O . SER A 1 226 ? 8.007 -4.512 22.280 1.00 84.12 226 SER A O 1
ATOM 1877 N N . PRO A 1 227 ? 8.676 -3.055 20.693 1.00 80.12 227 PRO A N 1
ATOM 1878 C CA . PRO A 1 227 ? 8.681 -1.900 21.586 1.00 80.12 227 PRO A CA 1
ATOM 1879 C C . PRO A 1 227 ? 7.265 -1.397 21.912 1.00 80.12 227 PRO A C 1
ATOM 1881 O O . PRO A 1 227 ? 7.104 -0.564 22.798 1.00 80.12 227 PRO A O 1
ATOM 1884 N N . LEU A 1 228 ? 6.244 -1.857 21.180 1.00 85.12 228 LEU A N 1
ATOM 1885 C CA . LEU A 1 228 ? 4.857 -1.453 21.382 1.00 85.12 228 LEU A CA 1
ATOM 1886 C C . LEU A 1 228 ? 4.207 -2.295 22.475 1.00 85.12 228 LEU A C 1
ATOM 1888 O O . LEU A 1 228 ? 4.136 -3.523 22.359 1.00 85.12 228 LEU A O 1
ATOM 1892 N N . SER A 1 229 ? 3.696 -1.620 23.505 1.00 86.50 229 SER A N 1
ATOM 1893 C CA . SER A 1 229 ? 2.842 -2.252 24.501 1.00 86.50 229 SER A CA 1
ATOM 1894 C C . SER A 1 229 ? 1.559 -2.768 23.841 1.00 86.50 229 SER A C 1
ATOM 1896 O O . SER A 1 229 ? 1.054 -2.161 22.890 1.00 86.50 229 SER A O 1
ATOM 1898 N N . PRO A 1 230 ? 1.025 -3.906 24.312 1.00 89.38 230 PRO A N 1
ATOM 1899 C CA . PRO A 1 230 ? -0.263 -4.374 23.843 1.00 89.38 230 PRO A CA 1
ATOM 1900 C C . PRO A 1 230 ? -1.333 -3.356 24.227 1.00 89.38 230 PRO A C 1
ATOM 1902 O O . PRO A 1 230 ? -1.397 -2.905 25.371 1.00 89.38 230 PRO A O 1
ATOM 1905 N N . ILE A 1 231 ? -2.181 -3.019 23.266 1.00 92.00 231 ILE A N 1
ATOM 1906 C CA . ILE A 1 231 ? -3.374 -2.224 23.519 1.00 92.00 231 ILE A CA 1
ATOM 1907 C C . ILE A 1 231 ? -4.527 -3.203 23.674 1.00 92.00 231 ILE A C 1
ATOM 1909 O O . ILE A 1 231 ? -4.736 -4.029 22.788 1.00 92.00 231 ILE A O 1
ATOM 1913 N N . ASN A 1 232 ? -5.267 -3.092 24.775 1.00 94.81 232 ASN A N 1
ATOM 1914 C CA . ASN A 1 232 ? -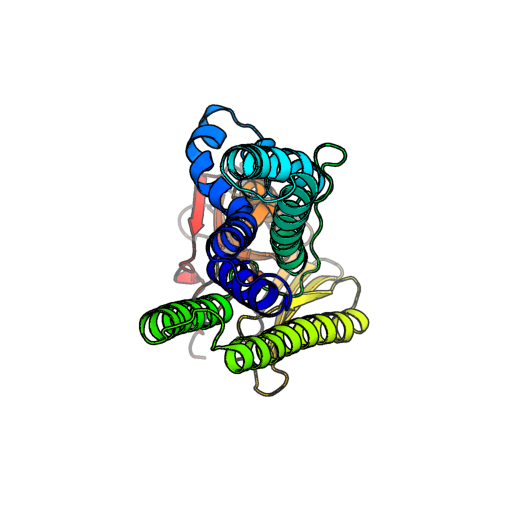6.479 -3.858 25.028 1.00 94.81 232 ASN A CA 1
ATOM 1915 C C . ASN A 1 232 ? -7.583 -2.884 25.427 1.00 94.81 232 ASN A C 1
ATOM 1917 O O . ASN A 1 232 ? -7.412 -2.123 26.377 1.00 94.81 232 ASN A O 1
ATOM 1921 N N . GLN A 1 233 ? -8.704 -2.932 24.721 1.00 95.94 233 GLN A N 1
ATOM 1922 C CA . GLN A 1 233 ? -9.893 -2.163 25.039 1.00 95.94 233 GLN A CA 1
ATOM 1923 C C . GLN A 1 233 ? -11.101 -3.091 25.068 1.00 95.94 233 GLN A C 1
ATOM 1925 O O . GLN A 1 233 ? -11.288 -3.915 24.175 1.00 95.94 233 GLN A O 1
ATOM 1930 N N . GLN A 1 234 ? -11.946 -2.923 26.076 1.00 96.81 234 GLN A N 1
ATOM 1931 C CA . GLN A 1 234 ? -13.239 -3.586 26.160 1.00 96.81 234 GLN A CA 1
ATOM 1932 C C . GLN A 1 234 ? -14.324 -2.525 26.029 1.00 96.81 234 GLN A C 1
ATOM 1934 O O . GLN A 1 234 ? -14.236 -1.472 26.659 1.00 96.81 234 GLN A O 1
ATOM 1939 N N . ILE A 1 235 ? -15.313 -2.788 25.183 1.00 95.88 235 ILE A N 1
ATOM 1940 C CA . ILE A 1 235 ? -16.445 -1.894 24.938 1.00 95.88 235 ILE A CA 1
ATOM 1941 C C . ILE A 1 235 ? -17.728 -2.701 25.133 1.00 95.88 235 ILE A C 1
ATOM 1943 O O . ILE A 1 235 ? -17.821 -3.787 24.563 1.00 95.88 235 ILE A O 1
ATOM 1947 N N . PRO A 1 236 ? -18.721 -2.231 25.899 1.00 96.44 236 PRO A N 1
ATOM 1948 C CA . PRO A 1 236 ? -20.007 -2.916 25.997 1.00 96.44 236 PRO A CA 1
ATOM 1949 C C . PRO A 1 236 ? -20.668 -3.030 24.613 1.00 96.44 236 PRO A C 1
ATOM 1951 O O . PRO A 1 236 ? -20.568 -2.122 23.795 1.00 96.44 236 PRO A O 1
ATOM 1954 N N . MET A 1 237 ? -21.314 -4.160 24.314 1.00 95.00 237 MET A N 1
ATOM 1955 C CA . MET A 1 237 ? -21.969 -4.365 23.007 1.00 95.00 237 MET A CA 1
ATOM 1956 C C . MET A 1 237 ? -23.304 -3.629 22.878 1.00 95.00 237 MET A C 1
ATOM 1958 O O . MET A 1 237 ? -23.779 -3.417 21.767 1.00 95.00 237 MET A O 1
ATOM 1962 N N . GLU A 1 238 ? -23.890 -3.246 24.007 1.00 96.00 238 GLU A N 1
ATOM 1963 C CA . GLU A 1 238 ? -25.176 -2.568 24.093 1.00 96.00 238 GLU A CA 1
ATOM 1964 C C . GLU A 1 238 ? -25.042 -1.273 24.896 1.00 96.00 238 GLU A C 1
ATOM 1966 O O . GLU A 1 238 ? -24.135 -1.113 25.719 1.00 96.00 238 GLU A O 1
ATOM 1971 N N . GLY A 1 239 ? -25.979 -0.357 24.666 1.00 95.50 239 GLY A N 1
ATOM 1972 C CA . GLY A 1 239 ? -26.051 0.926 25.348 1.00 95.50 239 GLY A CA 1
ATOM 1973 C C . GLY A 1 239 ? -25.343 2.056 24.605 1.00 95.50 239 GLY A C 1
ATOM 1974 O O . GLY A 1 239 ? -24.828 1.904 23.498 1.00 95.50 239 GLY A O 1
ATOM 1975 N N . LEU A 1 240 ? -25.324 3.215 25.261 1.00 95.38 240 LEU A N 1
ATOM 1976 C CA . LEU A 1 240 ? -24.901 4.484 24.673 1.00 95.38 240 LEU A CA 1
ATOM 1977 C C . LEU A 1 240 ? -23.485 4.436 24.070 1.00 95.38 240 LEU A C 1
ATOM 1979 O O . LEU A 1 240 ? -23.244 4.977 22.996 1.00 95.38 240 LEU A O 1
ATOM 1983 N N . GLU A 1 241 ? -22.536 3.778 24.735 1.00 95.12 241 GLU A N 1
ATOM 1984 C CA . GLU A 1 241 ? -21.152 3.673 24.260 1.00 95.12 241 GLU A CA 1
ATOM 1985 C C . GLU A 1 241 ? -21.037 2.932 22.921 1.00 95.12 241 GLU A C 1
ATOM 1987 O O . GLU A 1 241 ? -20.334 3.387 22.011 1.00 95.12 241 GLU A O 1
ATOM 1992 N N . ALA A 1 242 ? -21.760 1.816 22.784 1.00 96.25 242 ALA A N 1
ATOM 1993 C CA . ALA A 1 242 ? -21.805 1.023 21.562 1.00 96.25 242 ALA A CA 1
ATOM 1994 C C . ALA A 1 242 ? -22.396 1.838 20.403 1.00 96.25 242 ALA A C 1
ATOM 1996 O O . ALA A 1 242 ? -21.830 1.868 19.302 1.00 96.25 242 ALA A O 1
ATOM 1997 N N . ASP A 1 243 ? -23.485 2.562 20.674 1.00 96.44 243 ASP A N 1
ATOM 1998 C CA . ASP A 1 243 ? -24.165 3.412 19.699 1.00 96.44 243 ASP A CA 1
ATOM 1999 C C . ASP A 1 243 ? -23.250 4.540 19.211 1.00 96.44 243 ASP A C 1
ATOM 2001 O O . ASP A 1 243 ? -23.068 4.714 18.001 1.00 96.44 243 ASP A O 1
ATOM 2005 N N . LEU A 1 244 ? -22.589 5.254 20.126 1.00 96.31 244 LEU A N 1
ATOM 2006 C CA . LEU A 1 244 ? -21.668 6.343 19.787 1.00 96.31 244 LEU A CA 1
ATOM 2007 C C . LEU A 1 244 ? -20.461 5.855 18.978 1.00 96.31 244 LEU A C 1
ATOM 2009 O O . LEU A 1 244 ? -20.064 6.510 18.009 1.00 96.31 244 LEU A O 1
ATOM 2013 N N . ILE A 1 245 ? -19.900 4.689 19.316 1.00 96.38 245 ILE A N 1
ATOM 2014 C CA . ILE A 1 245 ? -18.816 4.077 18.535 1.00 96.38 245 ILE A CA 1
ATOM 2015 C C . ILE A 1 245 ? -19.304 3.683 17.143 1.00 96.38 245 ILE A C 1
ATOM 2017 O O . ILE A 1 245 ? -18.600 3.931 16.164 1.00 96.38 245 ILE A O 1
ATOM 2021 N N . SER A 1 246 ? -20.504 3.116 17.018 1.00 95.88 246 SER A N 1
ATOM 2022 C CA . SER A 1 246 ? -21.061 2.747 15.712 1.00 95.88 246 SER A CA 1
ATOM 2023 C C . SER A 1 246 ? -21.234 3.973 14.801 1.00 95.88 246 SER A C 1
ATOM 2025 O O . SER A 1 246 ? -20.865 3.937 13.620 1.00 95.88 246 SER A O 1
ATOM 2027 N N . ILE A 1 247 ? -21.700 5.094 15.365 1.00 96.56 247 ILE A N 1
ATOM 2028 C CA . ILE A 1 247 ? -21.834 6.380 14.672 1.00 96.56 247 ILE A CA 1
ATOM 2029 C C . ILE A 1 247 ? -20.457 6.892 14.252 1.00 96.56 247 ILE A C 1
ATOM 2031 O O . ILE A 1 247 ? -20.277 7.272 13.091 1.00 96.56 247 ILE A O 1
ATOM 2035 N N . ALA A 1 248 ? -19.483 6.869 15.164 1.00 96.50 248 ALA A N 1
ATOM 2036 C CA . ALA A 1 248 ? -18.113 7.285 14.892 1.00 96.50 248 ALA A CA 1
ATOM 2037 C C . ALA A 1 248 ? -17.475 6.447 13.776 1.00 96.50 248 ALA A C 1
ATOM 2039 O O . ALA A 1 248 ? -16.920 7.021 12.845 1.00 96.50 248 ALA A O 1
ATOM 2040 N N . ILE A 1 249 ? -17.611 5.115 13.802 1.00 95.56 249 ILE A N 1
ATOM 2041 C CA . ILE A 1 249 ? -17.079 4.220 12.762 1.00 95.56 249 ILE A CA 1
ATOM 2042 C C . ILE A 1 249 ? -17.714 4.551 11.412 1.00 95.56 249 ILE A C 1
ATOM 2044 O O . ILE A 1 249 ? -17.000 4.761 10.433 1.00 95.56 249 ILE A O 1
ATOM 2048 N N . LYS A 1 250 ? -19.047 4.674 11.351 1.00 95.69 250 LYS A N 1
ATOM 2049 C CA . LYS A 1 250 ? -19.765 5.025 10.114 1.00 95.69 250 LYS A CA 1
ATOM 2050 C C . LYS A 1 250 ? -19.328 6.380 9.555 1.00 95.69 250 LYS A C 1
ATOM 2052 O O . LYS A 1 250 ? -19.309 6.573 8.342 1.00 95.69 250 LYS A O 1
ATOM 2057 N N . ARG A 1 251 ? -18.992 7.331 10.424 1.00 95.50 251 ARG A N 1
ATOM 2058 C CA . ARG A 1 251 ? -18.540 8.676 10.045 1.00 95.50 251 ARG A CA 1
ATOM 2059 C C . ARG A 1 251 ? -17.084 8.692 9.610 1.00 95.50 251 ARG A C 1
ATOM 2061 O O . ARG A 1 251 ? -16.774 9.313 8.595 1.00 95.50 251 ARG A O 1
ATOM 2068 N N . ALA A 1 252 ? -16.236 7.924 10.285 1.00 95.25 252 ALA A N 1
ATOM 2069 C CA . ALA A 1 252 ? -14.842 7.733 9.923 1.00 95.25 252 ALA A CA 1
ATOM 2070 C C . ALA A 1 252 ? -14.691 7.167 8.500 1.00 95.25 252 ALA A C 1
ATOM 2072 O O . ALA A 1 252 ? -13.769 7.549 7.790 1.00 95.25 252 ALA A O 1
ATOM 2073 N N . GLN A 1 253 ? -15.651 6.373 8.010 1.00 92.94 253 GLN A N 1
ATOM 2074 C CA . GLN A 1 253 ? -15.696 5.898 6.615 1.00 92.94 253 GLN A CA 1
ATOM 2075 C C . GLN A 1 253 ? -15.771 7.017 5.552 1.00 92.94 253 GLN A C 1
ATOM 2077 O O . GLN A 1 253 ? -15.686 6.734 4.361 1.00 92.94 253 GLN A O 1
ATOM 2082 N N . LYS A 1 254 ? -15.923 8.297 5.915 1.00 90.62 254 LYS A N 1
ATOM 2083 C CA . LYS A 1 254 ? -15.736 9.414 4.967 1.00 90.62 254 LYS A CA 1
ATOM 2084 C C . LYS A 1 254 ? -14.262 9.700 4.672 1.00 90.62 254 LYS A C 1
ATOM 2086 O O . LYS A 1 254 ? -13.946 10.243 3.615 1.00 90.62 254 LYS A O 1
ATOM 2091 N N . TYR A 1 255 ? -13.371 9.351 5.595 1.00 89.81 255 TYR A N 1
ATOM 2092 C CA . TYR A 1 255 ? -11.944 9.607 5.483 1.00 89.81 255 TYR A CA 1
ATOM 2093 C C . TYR A 1 255 ? -11.271 8.469 4.730 1.00 89.81 255 TYR A C 1
ATOM 2095 O O . TYR A 1 255 ? -11.487 7.286 5.003 1.00 89.81 255 TYR A O 1
ATOM 2103 N N . ARG A 1 256 ? -10.407 8.842 3.782 1.00 83.31 256 ARG A N 1
ATOM 2104 C CA . ARG A 1 256 ? -9.736 7.918 2.856 1.00 83.31 256 ARG A CA 1
ATOM 2105 C C . ARG A 1 256 ? -9.036 6.765 3.568 1.00 83.31 256 ARG A C 1
ATOM 2107 O O . ARG A 1 256 ? -8.940 5.681 2.998 1.00 83.31 256 ARG A O 1
ATOM 2114 N N . PHE A 1 257 ? -8.513 7.006 4.769 1.00 85.75 257 PHE A N 1
ATOM 2115 C CA . PHE A 1 257 ? -7.810 5.975 5.503 1.00 85.75 257 PHE A CA 1
ATOM 2116 C C . PHE A 1 257 ? -8.785 4.924 6.057 1.00 85.75 257 PHE A C 1
ATOM 2118 O O . PHE A 1 257 ? -8.727 3.760 5.668 1.00 85.75 257 PHE A O 1
ATOM 2125 N N . PHE A 1 258 ? -9.765 5.327 6.856 1.00 89.19 258 PHE A N 1
ATOM 2126 C CA . PHE A 1 258 ? -10.743 4.401 7.439 1.00 89.19 258 PHE A CA 1
ATOM 2127 C C . PHE A 1 258 ? -11.602 3.645 6.410 1.00 89.19 258 PHE A C 1
ATOM 2129 O O . PHE A 1 258 ? -12.106 2.575 6.733 1.00 89.19 258 PHE A O 1
ATOM 2136 N N . GLN A 1 259 ? -11.713 4.134 5.169 1.00 84.31 259 GLN A N 1
ATOM 2137 C CA . GLN A 1 259 ? -12.348 3.396 4.065 1.00 84.31 259 GLN A CA 1
ATOM 2138 C C . GLN A 1 259 ? -11.634 2.096 3.686 1.00 84.31 259 GLN A C 1
ATOM 2140 O O . GLN A 1 259 ? -12.270 1.152 3.226 1.00 84.31 259 GLN A O 1
ATOM 2145 N N . LYS A 1 260 ? -10.302 2.053 3.808 1.00 79.88 260 LYS A N 1
ATOM 2146 C CA . LYS A 1 260 ? -9.480 0.966 3.244 1.00 79.88 260 LYS A CA 1
ATOM 2147 C C . LYS A 1 260 ? -9.048 -0.071 4.275 1.00 79.88 260 LYS A C 1
ATOM 2149 O O . LYS A 1 260 ? -8.600 -1.166 3.901 1.00 79.88 260 LYS A O 1
ATOM 2154 N N . TRP A 1 261 ? -9.153 0.273 5.553 1.00 81.12 261 TRP A N 1
ATOM 2155 C CA . TRP A 1 261 ? -8.611 -0.513 6.649 1.00 81.12 261 TRP A CA 1
ATOM 2156 C C . TRP A 1 261 ? -9.683 -1.008 7.605 1.00 81.12 261 TRP A C 1
ATOM 2158 O O . TRP A 1 261 ? -10.677 -0.339 7.864 1.00 81.12 261 TRP A O 1
ATOM 2168 N N . ASP A 1 262 ? -9.427 -2.204 8.126 1.00 87.06 262 ASP A N 1
ATOM 2169 C CA . ASP A 1 262 ? -10.414 -2.984 8.866 1.00 87.06 262 ASP A CA 1
ATOM 2170 C C . ASP A 1 262 ? -10.083 -3.020 10.372 1.00 87.06 262 ASP A C 1
ATOM 2172 O O . ASP A 1 262 ? -10.964 -3.262 11.194 1.00 87.06 262 ASP A O 1
ATOM 2176 N N . ALA A 1 263 ? -8.818 -2.786 10.753 1.00 94.88 263 ALA A N 1
ATOM 2177 C CA . ALA A 1 263 ? -8.358 -2.926 12.130 1.00 94.88 263 ALA A CA 1
ATOM 2178 C C . ALA A 1 263 ? -8.385 -1.581 12.874 1.00 94.88 263 ALA A C 1
ATOM 2180 O O . ALA A 1 263 ? -7.456 -0.775 12.816 1.00 94.88 263 ALA A O 1
ATOM 2181 N N . VAL A 1 264 ? -9.471 -1.352 13.610 1.00 96.38 264 VAL A N 1
ATOM 2182 C CA . VAL A 1 264 ? -9.702 -0.121 14.376 1.00 96.38 264 VAL A CA 1
ATOM 2183 C C . VAL A 1 264 ? -9.895 -0.451 15.854 1.00 96.38 264 VAL A C 1
ATOM 2185 O O . VAL A 1 264 ? -10.585 -1.416 16.188 1.00 96.38 264 VAL A O 1
ATOM 2188 N N . ILE A 1 265 ? -9.295 0.350 16.737 1.00 96.75 265 ILE A N 1
ATOM 2189 C CA . ILE A 1 265 ? -9.508 0.279 18.190 1.00 96.75 265 ILE A CA 1
ATOM 2190 C C . ILE A 1 265 ? -10.233 1.554 18.632 1.00 96.75 265 ILE A C 1
ATOM 2192 O O . ILE A 1 265 ? -9.664 2.642 18.508 1.00 96.75 265 ILE A O 1
ATOM 2196 N N . PRO A 1 266 ? -11.485 1.455 19.104 1.00 96.94 266 PRO A N 1
ATOM 2197 C CA . PRO A 1 266 ? -12.225 2.600 19.615 1.00 96.94 266 PRO A CA 1
ATOM 2198 C C . PRO A 1 266 ? -11.835 2.931 21.059 1.00 96.94 266 PRO A C 1
ATOM 2200 O O . PRO A 1 266 ? -11.523 2.042 21.837 1.00 96.94 266 PRO A O 1
ATOM 2203 N N . TYR A 1 267 ? -11.932 4.200 21.432 1.00 96.31 267 TYR A N 1
ATOM 2204 C CA . TYR A 1 267 ? -11.788 4.720 22.788 1.00 96.31 267 TYR A CA 1
ATOM 2205 C C . TYR A 1 267 ? -12.893 5.726 23.063 1.00 96.31 267 TYR A C 1
ATOM 2207 O O . TYR A 1 267 ? -13.250 6.518 22.189 1.00 96.31 267 TYR A O 1
ATOM 2215 N N . ILE A 1 268 ? -13.383 5.733 24.298 1.00 95.38 268 ILE A N 1
ATOM 2216 C CA . ILE A 1 268 ? -14.366 6.699 24.777 1.00 95.38 268 ILE A CA 1
ATOM 2217 C C . ILE A 1 268 ? -13.717 7.520 25.881 1.00 95.38 268 ILE A C 1
ATOM 2219 O O . ILE A 1 268 ? -13.194 6.980 26.852 1.00 95.38 268 ILE A O 1
ATOM 2223 N N . VAL A 1 269 ? -13.739 8.838 25.714 1.00 94.88 269 VAL A N 1
ATOM 2224 C CA . VAL A 1 269 ? -13.195 9.796 26.672 1.00 94.88 269 VAL A CA 1
ATOM 2225 C C . VAL A 1 269 ? -14.325 10.748 27.076 1.00 94.88 269 VAL A C 1
ATOM 2227 O O . VAL A 1 269 ? -14.700 11.618 26.282 1.00 94.88 269 VAL A O 1
ATOM 2230 N N . PRO A 1 270 ? -14.910 10.595 28.277 1.00 92.69 270 PRO A N 1
ATOM 2231 C CA . PRO A 1 270 ? -15.924 11.523 28.764 1.00 92.69 270 PRO A CA 1
ATOM 2232 C C . PRO A 1 270 ? -15.296 12.896 29.040 1.00 92.69 270 PRO A C 1
ATOM 2234 O O . PRO A 1 270 ? -14.259 12.999 29.700 1.00 92.69 270 PRO A O 1
ATOM 2237 N N . LEU A 1 271 ? -15.921 13.966 28.543 1.00 92.31 271 LEU A N 1
ATOM 2238 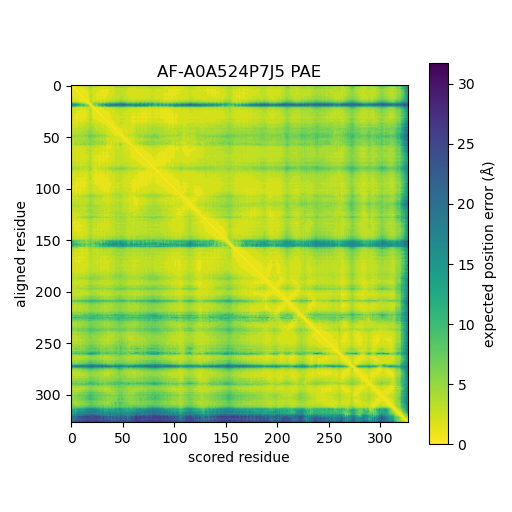C CA . LEU A 1 271 ? -15.491 15.342 28.800 1.00 92.31 271 LEU A CA 1
ATOM 2239 C C . LEU A 1 271 ? -16.266 15.883 30.004 1.00 92.31 271 LEU A C 1
ATOM 2241 O O . LEU A 1 271 ? -17.475 16.103 29.922 1.00 92.31 271 LEU A O 1
ATOM 2245 N N . LYS A 1 272 ? -15.557 16.092 31.121 1.00 87.12 272 LYS A N 1
ATOM 2246 C CA . LYS A 1 272 ? -16.146 16.413 32.435 1.00 87.12 272 LYS A CA 1
ATOM 2247 C C . LYS A 1 272 ? -17.034 17.665 32.445 1.00 87.12 272 LYS A C 1
ATOM 2249 O O . LYS A 1 272 ? -17.962 17.722 33.240 1.00 87.12 272 LYS A O 1
ATOM 2254 N N . ASP A 1 273 ? -16.797 18.615 31.543 1.00 82.06 273 ASP A N 1
ATOM 2255 C CA . ASP A 1 273 ? -17.357 19.963 31.679 1.00 82.06 273 ASP A CA 1
ATOM 2256 C C . ASP A 1 273 ? -18.574 20.262 30.787 1.00 82.06 273 ASP A C 1
ATOM 2258 O O . ASP A 1 273 ? -19.126 21.356 30.881 1.00 82.06 273 ASP A O 1
ATOM 2262 N N . GLN A 1 274 ? -18.996 19.364 29.880 1.00 78.88 274 GLN A N 1
ATOM 2263 C CA . GLN A 1 274 ? -19.909 19.776 28.791 1.00 78.88 274 GLN A CA 1
ATOM 2264 C C . GLN A 1 274 ? -21.025 18.798 28.388 1.00 78.88 274 GLN A C 1
ATOM 2266 O O . GLN A 1 274 ? -21.666 19.046 27.370 1.00 78.88 274 GLN A O 1
ATOM 2271 N N . ASN A 1 275 ? -21.290 17.718 29.135 1.00 91.62 275 ASN A N 1
ATOM 2272 C CA . ASN A 1 275 ? -22.186 16.635 28.676 1.00 91.62 275 ASN A CA 1
ATOM 2273 C C . ASN A 1 275 ? -21.814 16.187 27.245 1.00 91.62 275 ASN A C 1
ATOM 2275 O O . ASN A 1 275 ? -22.645 16.119 26.343 1.00 91.62 275 ASN A O 1
ATOM 2279 N N . ARG A 1 276 ? -20.510 15.999 27.004 1.00 94.38 276 ARG A N 1
ATOM 2280 C CA . ARG A 1 276 ? -19.950 15.604 25.707 1.00 94.38 276 ARG A CA 1
ATOM 2281 C C . ARG A 1 276 ? -19.113 14.357 25.879 1.00 94.38 276 ARG A C 1
ATOM 2283 O O . ARG A 1 276 ? -18.390 14.204 26.865 1.00 94.38 276 ARG A O 1
ATOM 2290 N N . ILE A 1 277 ? -19.170 13.500 24.874 1.00 95.50 277 ILE A N 1
ATOM 2291 C CA . ILE A 1 277 ? -18.359 12.295 24.802 1.00 95.50 277 ILE A CA 1
ATOM 2292 C C . ILE A 1 277 ? -17.459 12.406 23.585 1.00 95.50 277 ILE A C 1
ATOM 2294 O O . ILE A 1 277 ? -17.919 12.673 22.476 1.00 95.50 277 ILE A O 1
ATOM 2298 N N . ARG A 1 278 ? -16.162 12.198 23.790 1.00 96.31 278 ARG A N 1
ATOM 2299 C CA . ARG A 1 278 ? -15.195 12.116 22.703 1.00 96.31 278 ARG A CA 1
ATOM 2300 C C . ARG A 1 278 ? -14.954 10.651 22.370 1.00 96.31 278 ARG A C 1
ATOM 2302 O O . ARG A 1 278 ? -14.500 9.891 23.220 1.00 96.31 278 ARG A O 1
ATOM 2309 N N . VAL A 1 279 ? -15.231 10.271 21.131 1.00 96.62 279 VAL A N 1
ATOM 2310 C CA . VAL A 1 279 ? -14.903 8.955 20.584 1.00 96.62 279 VAL A CA 1
ATOM 2311 C C . VAL A 1 279 ? -13.652 9.091 19.731 1.00 96.62 279 VAL A C 1
ATOM 2313 O O . VAL A 1 279 ? -13.631 9.867 18.775 1.00 96.62 279 VAL A O 1
ATOM 2316 N N . VAL A 1 280 ? -12.611 8.336 20.073 1.00 96.44 280 VAL A N 1
ATOM 2317 C CA . VAL A 1 280 ? -11.366 8.269 19.302 1.00 96.44 280 VAL A CA 1
ATOM 2318 C C . VAL A 1 280 ? -11.244 6.886 18.686 1.00 96.44 280 VAL A C 1
ATOM 2320 O O . VAL A 1 280 ? -11.328 5.883 19.380 1.00 96.44 280 VAL A O 1
ATOM 2323 N N . LEU A 1 281 ? -11.046 6.816 17.379 1.00 96.62 281 LEU A N 1
ATOM 2324 C CA . LEU A 1 281 ? -10.810 5.575 16.656 1.00 96.62 281 LEU A CA 1
ATOM 2325 C C . LEU A 1 281 ? -9.349 5.545 16.230 1.00 96.62 281 LEU A C 1
ATOM 2327 O O . LEU A 1 281 ? -8.927 6.401 15.458 1.00 96.62 281 LEU A O 1
ATOM 2331 N N . ILE A 1 282 ? -8.581 4.574 16.717 1.00 95.81 282 ILE A N 1
ATOM 2332 C CA . ILE A 1 282 ? -7.171 4.403 16.358 1.00 95.81 282 ILE A CA 1
ATOM 2333 C C . ILE A 1 282 ? -7.056 3.366 15.247 1.00 95.81 282 ILE A C 1
ATOM 2335 O O . ILE A 1 282 ? -7.545 2.243 15.379 1.00 95.81 282 ILE A O 1
ATOM 2339 N N . LEU A 1 283 ? -6.374 3.730 14.163 1.00 94.81 283 LEU A N 1
ATOM 2340 C CA . LEU A 1 283 ? -6.089 2.827 13.058 1.00 94.81 283 LEU A CA 1
ATOM 2341 C C . LEU A 1 283 ? -4.855 1.969 13.373 1.00 94.81 283 LEU A C 1
ATOM 2343 O O . LEU A 1 283 ? -3.723 2.462 13.370 1.00 94.81 283 LEU A O 1
ATOM 2347 N N . CYS A 1 284 ? -5.050 0.672 13.588 1.00 94.31 284 CYS A N 1
ATOM 2348 C CA . CYS A 1 284 ? -3.988 -0.250 14.000 1.00 94.31 284 CYS A CA 1
ATOM 2349 C C . CYS A 1 284 ? -2.831 -0.323 13.000 1.00 94.31 284 CYS A C 1
ATOM 2351 O O . CYS A 1 284 ? -1.665 -0.346 13.384 1.00 94.31 284 CYS A O 1
ATOM 2353 N N . GLU A 1 285 ? -3.135 -0.310 11.702 1.00 91.00 285 GLU A N 1
ATOM 2354 C CA . GLU A 1 285 ? -2.147 -0.367 10.621 1.00 91.00 285 GLU A CA 1
ATOM 2355 C C . GLU A 1 285 ? -1.225 0.845 10.579 1.00 91.00 285 GLU A C 1
ATOM 2357 O O . GLU A 1 285 ? -0.224 0.820 9.867 1.00 91.00 285 GLU A O 1
ATOM 2362 N N . SER A 1 286 ? -1.573 1.925 11.272 1.00 90.56 286 SER A N 1
ATOM 2363 C CA . SER A 1 286 ? -0.776 3.145 11.348 1.00 90.56 286 SER A CA 1
ATOM 2364 C C . SER A 1 286 ? 0.061 3.235 12.623 1.00 90.56 286 SER A C 1
ATOM 2366 O O . SER A 1 286 ? 0.915 4.115 12.704 1.00 90.56 286 SER A O 1
ATOM 2368 N N . LEU A 1 287 ? -0.144 2.320 13.577 1.00 90.62 287 LEU A N 1
ATOM 2369 C CA . LEU A 1 287 ? 0.456 2.381 14.903 1.00 90.62 287 LEU A CA 1
ATOM 2370 C C . LEU A 1 287 ? 1.989 2.319 14.825 1.00 90.62 287 LEU A C 1
ATOM 2372 O O . LEU A 1 287 ? 2.585 1.498 14.120 1.00 90.62 287 LEU A O 1
ATOM 2376 N N . THR A 1 288 ? 2.619 3.232 15.552 1.00 86.50 288 THR A N 1
ATOM 2377 C CA . THR A 1 288 ? 4.058 3.326 15.814 1.00 86.50 288 THR A CA 1
ATOM 2378 C C . THR A 1 288 ? 4.246 3.736 17.279 1.00 86.50 288 THR A C 1
ATOM 2380 O O . THR A 1 288 ? 3.279 4.167 17.906 1.00 86.50 288 THR A O 1
ATOM 2383 N N . PRO A 1 289 ? 5.464 3.668 17.853 1.00 83.56 289 PRO A N 1
ATOM 2384 C CA . PRO A 1 289 ? 5.669 4.035 19.258 1.00 83.56 289 PRO A CA 1
ATOM 2385 C C . PRO A 1 289 ? 5.276 5.471 19.631 1.00 83.56 289 PRO A C 1
ATOM 2387 O O . PRO A 1 289 ? 5.095 5.755 20.808 1.00 83.56 289 PRO A O 1
ATOM 2390 N N . LYS A 1 290 ? 5.184 6.383 18.654 1.00 84.62 290 LYS A N 1
ATOM 2391 C CA . LYS A 1 290 ? 4.906 7.809 18.891 1.00 84.62 290 LYS A CA 1
ATOM 2392 C C . LYS A 1 290 ? 3.632 8.318 18.225 1.00 84.62 290 LYS A C 1
ATOM 2394 O O . LYS A 1 290 ? 3.084 9.318 18.667 1.00 84.62 290 LYS A O 1
ATOM 2399 N N . TYR A 1 291 ? 3.183 7.654 17.166 1.00 88.19 291 TYR A N 1
ATOM 2400 C CA . TYR A 1 291 ? 2.117 8.148 16.304 1.00 88.19 291 TYR A CA 1
ATOM 2401 C C . TYR A 1 291 ? 1.172 7.019 15.927 1.00 88.19 291 TYR A C 1
ATOM 2403 O O . TYR A 1 291 ? 1.603 5.887 15.688 1.00 88.19 291 TYR A O 1
ATOM 2411 N N . ALA A 1 292 ? -0.101 7.357 15.794 1.00 92.00 292 ALA A N 1
ATOM 2412 C CA . ALA A 1 292 ? -1.072 6.561 15.073 1.00 92.00 292 ALA A CA 1
ATOM 2413 C C . ALA A 1 292 ? -2.025 7.522 14.374 1.00 92.00 292 ALA A C 1
ATOM 2415 O O . ALA A 1 292 ? -2.382 8.568 14.911 1.00 92.00 292 ALA A O 1
ATOM 2416 N N . TYR A 1 293 ? -2.443 7.148 13.178 1.00 93.62 293 TYR A N 1
ATOM 2417 C CA . TYR A 1 293 ? -3.555 7.792 12.526 1.00 93.62 293 TYR A CA 1
ATOM 2418 C C . TYR A 1 293 ? -4.840 7.510 13.308 1.00 93.62 293 TYR A C 1
ATOM 2420 O O . TYR A 1 293 ? -5.134 6.360 13.656 1.00 93.62 293 TYR A O 1
ATOM 2428 N N . PHE A 1 294 ? -5.604 8.557 13.583 1.00 95.50 294 PHE A N 1
ATOM 2429 C CA . PHE A 1 294 ? -6.835 8.471 14.348 1.00 95.50 294 PHE A CA 1
ATOM 2430 C C . PHE A 1 294 ? -7.949 9.289 13.702 1.00 95.50 294 PHE A C 1
ATOM 2432 O O . PHE A 1 294 ? -7.711 10.213 12.926 1.00 95.50 294 PHE A O 1
ATOM 2439 N N . TYR A 1 295 ? -9.176 8.943 14.069 1.00 96.31 295 TYR A N 1
ATOM 2440 C CA . TYR A 1 295 ? -10.356 9.782 13.909 1.00 96.31 295 TYR A CA 1
ATOM 2441 C C . TYR A 1 295 ? -10.847 10.181 15.297 1.00 96.31 295 TYR A C 1
ATOM 2443 O O . TYR A 1 295 ? -10.859 9.354 16.209 1.00 96.31 295 TYR A O 1
ATOM 2451 N N . LEU A 1 296 ? -11.258 11.432 15.463 1.00 96.81 296 LEU A N 1
ATOM 2452 C CA . LEU A 1 296 ? -11.832 11.962 16.693 1.00 96.81 296 LEU A CA 1
ATOM 2453 C C . LEU A 1 296 ? -13.177 12.597 16.364 1.00 96.81 296 LEU A C 1
ATOM 2455 O O . LEU A 1 296 ? -13.251 13.525 15.562 1.00 96.81 296 LEU A O 1
ATOM 2459 N N . GLY A 1 297 ? -14.228 12.110 17.019 1.00 96.38 297 GLY A N 1
ATOM 2460 C CA . GLY A 1 297 ? -15.553 12.719 17.007 1.00 96.38 297 GLY A CA 1
ATOM 2461 C C . GLY A 1 297 ? -15.968 13.118 18.418 1.00 96.38 297 GLY A C 1
ATOM 2462 O O . GLY A 1 297 ? -15.910 12.295 19.327 1.00 96.38 297 GLY A O 1
ATOM 2463 N N . GLU A 1 298 ? -16.404 14.358 18.616 1.00 96.81 298 GLU A N 1
ATOM 2464 C CA . GLU A 1 298 ? -17.111 14.770 19.832 1.00 96.81 298 GLU A CA 1
ATOM 2465 C C . GLU A 1 298 ? -18.609 14.721 19.578 1.00 96.81 298 GLU A C 1
ATOM 2467 O O . GLU A 1 298 ? -19.107 15.335 18.633 1.00 96.81 298 GLU A O 1
ATOM 2472 N N . LEU A 1 299 ? -19.326 13.987 20.420 1.00 96.75 299 LEU A N 1
ATOM 2473 C CA . LEU A 1 299 ? -20.752 13.750 20.289 1.00 96.75 299 LEU A CA 1
ATOM 2474 C C . LEU A 1 299 ? -21.490 14.224 21.537 1.00 96.75 299 LEU A C 1
ATOM 2476 O O . LEU A 1 299 ? -20.992 14.115 22.662 1.00 96.75 299 LEU A O 1
ATOM 2480 N N . ASN A 1 300 ? -22.702 14.727 21.325 1.00 95.94 300 ASN A N 1
ATOM 2481 C CA . ASN A 1 300 ? -23.678 14.870 22.393 1.00 95.94 300 ASN A CA 1
ATOM 2482 C C . ASN A 1 300 ? -24.308 13.483 22.663 1.00 95.94 300 ASN A C 1
ATOM 2484 O O . ASN A 1 300 ? -24.838 12.880 21.725 1.00 95.94 300 ASN A O 1
ATOM 2488 N N . PRO A 1 301 ? -24.246 12.966 23.901 1.00 94.00 301 PRO A N 1
ATOM 2489 C CA . PRO A 1 301 ? -24.741 11.636 24.240 1.00 94.00 301 PRO A CA 1
ATOM 2490 C C . PRO A 1 301 ? -26.262 11.497 24.115 1.00 94.00 301 PRO A C 1
ATOM 2492 O O . PRO A 1 301 ? -26.737 10.406 23.848 1.00 94.00 301 PRO A O 1
ATOM 2495 N N . GLU A 1 302 ? -27.033 12.571 24.275 1.00 94.50 302 GLU A N 1
ATOM 2496 C CA . GLU A 1 302 ? -28.500 12.520 24.215 1.00 94.50 302 GLU A CA 1
ATOM 2497 C C . GLU A 1 302 ? -29.016 12.659 22.782 1.00 94.50 302 GLU A C 1
ATOM 2499 O O . GLU A 1 302 ? -29.903 11.925 22.356 1.00 94.50 302 GLU A O 1
ATOM 2504 N N . SER A 1 303 ? -28.460 13.604 22.015 1.00 95.38 303 SER A N 1
ATOM 2505 C CA . SER A 1 303 ? -28.920 13.868 20.645 1.00 95.38 303 SER A CA 1
ATOM 2506 C C . SER A 1 303 ? -28.202 13.041 19.582 1.00 95.38 303 SER A C 1
ATOM 2508 O O . SER A 1 303 ? -28.583 13.087 18.411 1.00 95.38 303 SER A O 1
ATOM 2510 N N . HIS A 1 304 ? -27.128 12.337 19.956 1.00 94.69 304 HIS A N 1
ATOM 2511 C CA . HIS A 1 304 ? -26.221 11.628 19.045 1.00 94.69 304 HIS A CA 1
ATOM 2512 C C . HIS A 1 304 ? -25.605 12.534 17.957 1.00 94.69 304 HIS A C 1
ATOM 2514 O O . HIS A 1 304 ? -25.054 12.058 16.957 1.00 94.69 304 HIS A O 1
ATOM 2520 N N . GLN A 1 305 ? -25.690 13.857 18.126 1.00 95.62 305 GLN A N 1
ATOM 2521 C CA . GLN A 1 305 ? -25.174 14.823 17.168 1.00 95.62 305 GLN A CA 1
ATOM 2522 C C . GLN A 1 305 ? -23.657 14.947 17.308 1.00 95.62 305 GLN A C 1
ATOM 2524 O O . GLN A 1 305 ? -23.139 15.144 18.407 1.00 95.62 305 GLN A O 1
ATOM 2529 N N . ILE A 1 306 ? -22.951 14.889 16.176 1.00 95.56 306 ILE A N 1
ATOM 2530 C CA . ILE A 1 306 ? -21.521 15.203 16.112 1.00 95.56 306 ILE A CA 1
ATOM 2531 C C . ILE A 1 306 ? -21.358 16.717 16.188 1.00 95.56 306 ILE A C 1
ATOM 2533 O O . ILE A 1 306 ? -21.853 17.446 15.327 1.00 95.56 306 ILE A O 1
ATOM 2537 N N . LEU A 1 307 ? -20.669 17.168 17.228 1.00 96.06 307 LEU A N 1
ATOM 2538 C CA . LEU A 1 307 ? -20.367 18.570 17.496 1.00 96.06 307 LEU A CA 1
ATOM 2539 C C . LEU A 1 307 ? -19.035 18.985 16.864 1.00 96.06 307 LEU A C 1
ATOM 2541 O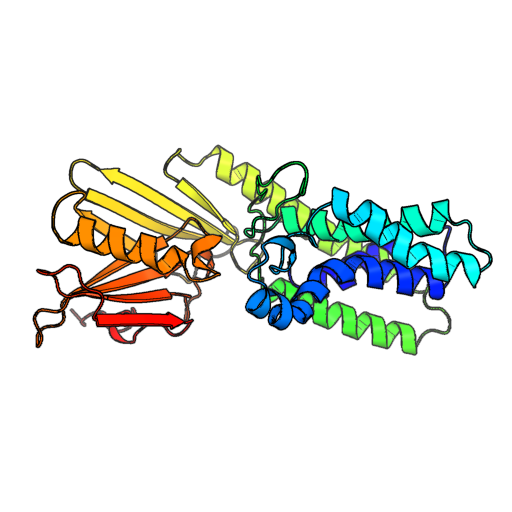 O . LEU A 1 307 ? -18.881 20.129 16.445 1.00 96.06 307 LEU A O 1
ATOM 2545 N N . TYR A 1 308 ? -18.084 18.053 16.789 1.00 96.00 308 TYR A N 1
ATOM 2546 C CA . TYR A 1 308 ? -16.752 18.270 16.235 1.00 96.00 308 TYR A CA 1
ATOM 2547 C C . TYR A 1 308 ? -16.210 16.961 15.649 1.00 96.00 308 TYR A C 1
ATOM 2549 O O . TYR A 1 308 ? -16.386 15.904 16.254 1.00 96.00 308 TYR A O 1
ATOM 2557 N N . GLU A 1 309 ? -15.559 17.019 14.486 1.00 96.12 309 GLU A N 1
ATOM 2558 C CA . GLU A 1 309 ? -14.886 15.873 13.860 1.00 96.12 309 GLU A CA 1
ATOM 2559 C C . GLU A 1 309 ? -13.527 16.289 13.281 1.00 96.12 309 GLU A C 1
ATOM 2561 O O . GLU A 1 309 ? -13.400 17.360 12.686 1.00 96.12 309 GLU A O 1
ATOM 2566 N N . THR A 1 310 ? -12.505 15.452 13.471 1.00 95.25 310 THR A N 1
ATOM 2567 C CA . THR A 1 310 ? -11.163 15.642 12.900 1.00 95.25 310 THR A CA 1
ATOM 2568 C C . THR A 1 310 ? -10.431 14.305 12.741 1.00 95.25 310 THR A C 1
ATOM 2570 O O . THR A 1 310 ? -10.748 13.329 13.424 1.00 95.25 310 THR A O 1
ATOM 2573 N N . ASP A 1 311 ? -9.444 14.256 11.851 1.00 94.94 311 ASP A N 1
ATOM 2574 C CA . ASP A 1 311 ? -8.535 13.128 11.643 1.00 94.94 311 ASP A CA 1
ATOM 2575 C C . ASP A 1 311 ? -7.078 13.609 11.574 1.00 94.94 311 ASP A C 1
ATOM 2577 O O . ASP A 1 311 ? -6.800 14.760 11.237 1.00 94.94 311 ASP A O 1
ATOM 2581 N N . GLY A 1 312 ? -6.122 12.742 11.904 1.00 93.62 312 GLY A N 1
ATOM 2582 C CA . GLY A 1 312 ? -4.707 13.116 11.884 1.00 93.62 312 GLY A CA 1
ATOM 2583 C C . GLY A 1 312 ? -3.779 12.028 12.406 1.00 93.62 312 GLY A C 1
ATOM 2584 O O . GLY A 1 312 ? -4.227 10.931 12.716 1.00 93.62 312 GLY A O 1
ATOM 2585 N N . PHE A 1 313 ? -2.479 12.329 12.493 1.00 89.62 313 PHE A N 1
ATOM 2586 C CA . PHE A 1 313 ? -1.437 11.413 12.998 1.00 89.62 313 PHE A CA 1
ATOM 2587 C C . PHE A 1 313 ? -0.968 11.718 14.433 1.00 89.62 313 PHE A C 1
ATOM 2589 O O . PHE A 1 313 ? -0.264 10.902 15.034 1.00 89.62 313 PHE A O 1
ATOM 2596 N N . ASP A 1 314 ? -1.351 12.871 14.984 1.00 84.69 314 ASP A N 1
ATOM 2597 C CA . ASP A 1 314 ? -0.947 13.308 16.320 1.00 84.69 314 ASP A CA 1
ATOM 2598 C C . ASP A 1 314 ? -1.894 12.744 17.375 1.00 84.69 314 ASP A C 1
ATOM 2600 O O . ASP A 1 314 ? -2.997 13.260 17.556 1.00 84.69 314 ASP A O 1
ATOM 2604 N N . LEU A 1 315 ? -1.479 11.686 18.081 1.00 72.56 315 LEU A N 1
ATOM 2605 C CA . LEU A 1 315 ? -2.305 11.125 19.148 1.00 72.56 315 LEU A CA 1
ATOM 2606 C C . LEU A 1 315 ? -2.707 12.252 20.117 1.00 72.56 315 LEU A C 1
ATOM 2608 O O . LEU A 1 315 ? -1.821 12.958 20.612 1.00 72.56 315 LEU A O 1
ATOM 2612 N N . PRO A 1 316 ? -4.008 12.430 20.418 1.00 67.75 316 PRO A N 1
ATOM 2613 C CA . PRO A 1 316 ? -4.431 13.397 21.417 1.00 67.75 316 PRO A CA 1
ATOM 2614 C C . PRO A 1 316 ? -3.635 13.160 22.699 1.00 67.75 316 PRO A C 1
ATOM 2616 O O . PRO A 1 316 ? -3.543 12.023 23.157 1.00 67.75 316 PRO A O 1
ATOM 2619 N N . SER A 1 317 ? -3.070 14.213 23.291 1.00 70.56 317 SER A N 1
ATOM 2620 C CA . SER A 1 317 ? -2.239 14.123 24.505 1.00 70.56 317 SER A CA 1
ATOM 2621 C C . SER A 1 317 ? -2.907 13.339 25.644 1.00 70.56 317 SER A C 1
ATOM 2623 O O . SER A 1 317 ? -2.225 12.692 26.432 1.00 70.56 317 SER A O 1
ATOM 2625 N N . ALA A 1 318 ? -4.243 13.326 25.673 1.00 60.44 318 ALA A N 1
ATOM 2626 C CA . ALA A 1 318 ? -5.075 12.548 26.589 1.00 60.44 318 ALA A CA 1
ATOM 2627 C C . ALA A 1 318 ? -4.963 11.013 26.445 1.00 60.44 318 ALA A C 1
ATOM 2629 O O . ALA A 1 318 ? -5.384 10.298 27.347 1.00 60.44 318 ALA A O 1
ATOM 2630 N N . LEU A 1 319 ? -4.428 10.505 25.331 1.00 65.06 319 LEU A N 1
ATOM 2631 C CA . LEU A 1 319 ? -4.223 9.078 25.051 1.00 65.06 319 LEU A CA 1
ATOM 2632 C C . LEU A 1 319 ? -2.737 8.678 25.070 1.00 65.06 319 LEU A C 1
ATOM 2634 O O . LEU A 1 319 ? -2.414 7.531 24.766 1.00 65.06 319 LEU A O 1
ATOM 2638 N N . SER A 1 320 ? -1.825 9.600 25.409 1.00 59.25 320 SER A N 1
ATOM 2639 C CA . SER A 1 320 ? -0.402 9.275 25.527 1.00 59.25 320 SER A CA 1
ATOM 2640 C C . SER A 1 320 ? -0.181 8.297 26.691 1.00 59.25 320 SER A C 1
ATOM 2642 O O . SER A 1 320 ? -0.475 8.651 27.833 1.00 59.25 320 SER A O 1
ATOM 2644 N N . PRO A 1 321 ? 0.402 7.104 26.464 1.00 48.16 321 PRO A N 1
ATOM 2645 C CA . PRO A 1 321 ? 0.672 6.122 27.519 1.00 48.16 321 PRO A CA 1
ATOM 2646 C C . PRO A 1 321 ? 1.683 6.596 28.582 1.00 48.16 321 PRO A C 1
ATOM 2648 O O . PRO A 1 321 ? 1.939 5.879 29.544 1.00 48.16 321 PRO A O 1
ATOM 2651 N N . SER A 1 322 ? 2.250 7.802 28.449 1.00 46.12 322 SER A N 1
ATOM 2652 C CA . SER A 1 322 ? 3.147 8.408 29.440 1.00 46.12 322 SER A CA 1
ATOM 2653 C C . SER A 1 322 ? 2.438 9.012 30.659 1.00 46.12 322 SER A C 1
ATOM 2655 O O . SER A 1 322 ? 3.117 9.509 31.553 1.00 46.12 322 SER A O 1
ATOM 2657 N N . SER A 1 323 ? 1.104 9.002 30.714 1.00 41.78 323 SER A N 1
ATOM 2658 C CA . SER A 1 323 ? 0.338 9.355 31.916 1.00 41.78 323 SER A CA 1
ATOM 2659 C C . SER A 1 323 ? -0.213 8.117 32.620 1.00 41.78 323 SER A C 1
ATOM 2661 O O . SER A 1 323 ? -1.346 8.125 33.102 1.00 41.78 323 SER A O 1
ATOM 2663 N N . SER A 1 324 ? 0.589 7.049 32.726 1.00 39.84 324 SER A N 1
ATOM 2664 C CA . SER A 1 324 ? 0.366 6.093 33.810 1.00 39.84 324 SER A CA 1
ATOM 2665 C C . SER A 1 324 ? 0.365 6.897 35.115 1.00 39.84 324 SER A C 1
ATOM 2667 O O . SER A 1 324 ? 1.375 7.552 35.399 1.00 39.84 324 SER A O 1
ATOM 2669 N N . PRO A 1 325 ? -0.736 6.928 35.888 1.00 38.69 325 PRO A N 1
ATOM 2670 C CA . PRO A 1 325 ? -0.682 7.504 37.217 1.00 38.69 325 PRO A CA 1
ATOM 2671 C C . PRO A 1 325 ? 0.399 6.719 37.956 1.00 38.69 325 PRO A C 1
ATOM 2673 O O . PRO A 1 325 ? 0.324 5.494 38.023 1.00 38.69 325 PRO A O 1
ATOM 2676 N N . ASN A 1 326 ? 1.450 7.407 38.404 1.00 36.53 326 ASN A N 1
ATOM 2677 C CA . ASN A 1 326 ? 2.413 6.818 39.322 1.00 36.53 326 ASN A CA 1
ATOM 2678 C C . ASN A 1 326 ? 1.601 6.287 40.511 1.00 36.53 326 ASN A C 1
ATOM 2680 O O . ASN A 1 326 ? 1.051 7.081 41.275 1.00 36.53 326 ASN A O 1
ATOM 2684 N N . HIS A 1 327 ? 1.452 4.965 40.565 1.00 37.41 327 HIS A N 1
ATOM 2685 C CA . HIS A 1 327 ? 0.891 4.233 41.691 1.00 37.41 327 HIS A CA 1
ATOM 2686 C C . HIS A 1 327 ? 1.963 4.023 42.750 1.00 37.41 327 HIS A C 1
ATOM 2688 O O . HIS A 1 327 ? 3.123 3.748 42.357 1.00 37.41 327 HIS A O 1
#

Foldseek 3Di:
DDLLLLLLVQLLVVLPPPPDQDPVLSVLLSCLSNVLQCLVVLVVVCVVPVDQCSPRLGVSLELVSQQVVQLVSLVVVVVVDPDDSVVSSVSSSVSNVSNSVVQQAELFWHCHHPPVDSDTHHPQLYHNDQPLSVVVSVVLVVVLVVVCVVDPGSSPVSVVSVVVCCVVVVLSVLSNCVLVVVVVVDDPQWDWHDDNDSQKIKIWGWDDDDFWTKTKIAICGPVDGDPDDIDIDIGGCDDLRVVLVVLQLVVCCVDPVSVSADRWDWDWDDDPPDQKIKIKIWGPNQDDLQWTWIKIFIANSPVRDTPDIDIDTHDDPVPNPVPPPPD